Protein AF-A0A136KWC5-F1 (afdb_monomer)

Foldseek 3Di:
DVVLQVVLVCLLCCLQQCQCQVLAQPSVVNVVLSVVLLVQFAKDWPADPVFQPDKTFIDTNNADDDPVSVPSLAGDPCVLVVVLVVCCVPPQVVVCVVPVPDPSSVVSNVVSVVVRVQLSVLSNVLRHDCVPPLVVQLPDPPRNVVSLVSNQLVQLCSHPVQANSGSCRSNNDNVVRVQFQRHAAAPWRSDHRTIGGNVRNDTDQTDPPVNVCVVCSNVSSVVSVVVNVVCCVPVVPDPDDD

Structure (mmCIF, N/CA/C/O backbone):
data_AF-A0A136KWC5-F1
#
_entry.id   AF-A0A136KWC5-F1
#
loop_
_atom_site.group_PDB
_atom_site.id
_atom_site.type_symbol
_atom_site.label_atom_id
_atom_site.label_alt_id
_atom_site.label_comp_id
_atom_site.label_asym_id
_atom_site.label_entity_id
_atom_site.label_seq_id
_atom_site.pdbx_PDB_ins_code
_atom_site.Cartn_x
_atom_site.Cartn_y
_atom_site.Cartn_z
_atom_site.occupancy
_atom_site.B_iso_or_equiv
_atom_site.auth_seq_id
_atom_site.auth_comp_id
_atom_site.auth_asym_id
_atom_site.auth_atom_id
_atom_site.pdbx_PDB_model_num
ATOM 1 N N . MET A 1 1 ? -8.825 -14.390 14.872 1.00 61.97 1 MET A N 1
ATOM 2 C CA . MET A 1 1 ? -9.010 -14.661 13.425 1.00 61.97 1 MET A CA 1
ATOM 3 C C . MET A 1 1 ? -9.974 -13.683 12.745 1.00 61.97 1 MET A C 1
ATOM 5 O O . MET A 1 1 ? -9.538 -13.029 11.807 1.00 61.97 1 MET A O 1
ATOM 9 N N . ALA A 1 2 ? -11.221 -13.507 13.211 1.00 75.12 2 ALA A N 1
ATOM 10 C CA . ALA A 1 2 ? -12.216 -12.644 12.543 1.00 75.12 2 ALA A CA 1
ATOM 11 C C . ALA A 1 2 ? -11.854 -11.143 12.479 1.00 75.12 2 ALA A C 1
ATOM 13 O O . ALA A 1 2 ? -12.108 -10.500 11.465 1.00 75.12 2 ALA A O 1
ATOM 14 N N . LEU A 1 3 ? -11.182 -10.597 13.505 1.00 81.31 3 LEU A N 1
ATOM 15 C CA . LEU A 1 3 ? -10.697 -9.205 13.502 1.00 81.31 3 LEU A CA 1
ATOM 16 C C . LEU A 1 3 ? -9.675 -8.912 12.384 1.00 81.31 3 LEU A C 1
ATOM 18 O O . LEU A 1 3 ? -9.464 -7.755 12.044 1.00 81.31 3 LEU A O 1
ATOM 22 N N . GLY A 1 4 ? -9.091 -9.936 11.751 1.00 82.19 4 GLY A N 1
ATOM 23 C CA . GLY A 1 4 ? -8.219 -9.743 10.589 1.00 82.19 4 GLY A CA 1
ATOM 24 C C . GLY A 1 4 ? -8.958 -9.201 9.359 1.00 82.19 4 GLY A C 1
ATOM 25 O O . GLY A 1 4 ? -8.344 -8.557 8.515 1.00 82.19 4 GLY A O 1
ATOM 26 N N . ILE A 1 5 ? -10.273 -9.415 9.240 1.00 89.19 5 ILE A N 1
ATOM 27 C CA . ILE A 1 5 ? -11.063 -8.887 8.115 1.00 89.19 5 ILE A CA 1
ATOM 28 C C . ILE A 1 5 ? -11.101 -7.349 8.146 1.00 89.19 5 ILE A C 1
ATOM 30 O O . ILE A 1 5 ? -10.652 -6.743 7.173 1.00 89.19 5 ILE A O 1
ATOM 34 N N . PRO A 1 6 ? -11.566 -6.685 9.225 1.00 89.12 6 PRO A N 1
ATOM 35 C CA . PRO A 1 6 ? -11.574 -5.226 9.267 1.00 89.12 6 PRO A CA 1
ATOM 36 C C . PRO A 1 6 ? -10.164 -4.626 9.218 1.00 89.12 6 PRO A C 1
ATOM 38 O O . PRO A 1 6 ? -9.988 -3.585 8.592 1.00 89.12 6 PRO A O 1
ATOM 41 N N . LEU A 1 7 ? -9.152 -5.280 9.803 1.00 89.25 7 LEU A N 1
ATOM 42 C CA . LEU A 1 7 ? -7.771 -4.793 9.725 1.00 89.25 7 LEU A CA 1
ATOM 43 C C . LEU A 1 7 ? -7.187 -4.906 8.313 1.00 89.25 7 LEU A C 1
ATOM 45 O O . LEU A 1 7 ? -6.570 -3.957 7.848 1.00 89.25 7 LEU A O 1
ATOM 49 N N . SER A 1 8 ? -7.425 -6.007 7.599 1.00 92.75 8 SER A N 1
ATOM 50 C CA . SER A 1 8 ? -6.977 -6.145 6.204 1.00 92.75 8 SER A CA 1
ATOM 51 C C . SER A 1 8 ? -7.717 -5.200 5.255 1.00 92.75 8 SER A C 1
ATOM 53 O O . SER A 1 8 ? -7.140 -4.728 4.276 1.00 92.75 8 SER A O 1
ATOM 55 N N . LEU A 1 9 ? -8.990 -4.889 5.537 1.00 94.25 9 LEU A N 1
ATOM 56 C CA . LEU A 1 9 ? -9.730 -3.871 4.787 1.00 94.25 9 LEU A CA 1
ATOM 57 C C . LEU A 1 9 ? -9.144 -2.490 5.048 1.00 94.25 9 LEU A C 1
ATOM 59 O O . LEU A 1 9 ? -8.958 -1.711 4.112 1.00 94.25 9 LEU A O 1
ATOM 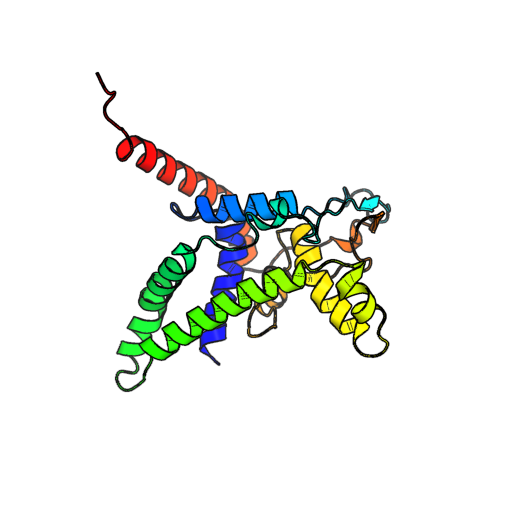63 N N . PHE A 1 10 ? -8.855 -2.198 6.318 1.00 92.81 10 PHE A N 1
ATOM 64 C CA . PHE A 1 10 ? -8.171 -0.976 6.697 1.00 92.81 10 PHE A CA 1
ATOM 65 C C . PHE A 1 10 ? -6.828 -0.881 5.989 1.00 92.81 10 PHE A C 1
ATOM 67 O O . PHE A 1 10 ? -6.611 0.123 5.338 1.00 92.81 10 PHE A O 1
ATOM 74 N N . GLU A 1 11 ? -5.984 -1.910 6.027 1.00 93.31 11 GLU A N 1
ATOM 75 C CA . GLU A 1 11 ? -4.697 -1.949 5.327 1.00 93.31 11 GLU A CA 1
ATOM 76 C C . GLU A 1 11 ? -4.855 -1.621 3.836 1.00 93.31 11 GLU A C 1
ATOM 78 O O . GLU A 1 11 ? -4.198 -0.713 3.333 1.00 93.31 11 GLU A O 1
ATOM 83 N N . TYR A 1 12 ? -5.790 -2.281 3.147 1.00 95.38 12 TYR A N 1
ATOM 84 C CA . TYR A 1 12 ? -6.071 -2.036 1.732 1.00 95.38 12 TYR A CA 1
ATOM 85 C C . TYR A 1 12 ? -6.469 -0.572 1.449 1.00 95.38 12 TYR A C 1
ATOM 87 O O . TYR A 1 12 ? -5.929 0.067 0.540 1.00 95.38 12 TYR A O 1
ATOM 95 N N . LEU A 1 13 ? -7.406 -0.014 2.226 1.00 93.19 13 LEU A N 1
ATOM 96 C CA . LEU A 1 13 ? -7.881 1.366 2.053 1.00 93.19 13 LEU A CA 1
ATOM 97 C C . LEU A 1 13 ? -6.839 2.399 2.501 1.00 93.19 13 LEU A C 1
ATOM 99 O O . LEU A 1 13 ? -6.679 3.437 1.859 1.00 93.19 13 LEU A O 1
ATOM 103 N N . TYR A 1 14 ? -6.131 2.109 3.587 1.00 89.56 14 TYR A N 1
ATOM 104 C CA . TYR A 1 14 ? -5.051 2.906 4.151 1.00 89.56 14 TYR A CA 1
ATOM 105 C C . TYR A 1 14 ? -3.913 3.022 3.144 1.00 89.56 14 TYR A C 1
ATOM 107 O O . TYR A 1 14 ? -3.511 4.130 2.791 1.00 89.56 14 TYR A O 1
ATOM 115 N N . HIS A 1 15 ? -3.463 1.905 2.581 1.00 91.62 15 HIS A N 1
ATOM 116 C CA . HIS A 1 15 ? -2.414 1.916 1.575 1.00 91.62 15 HIS A CA 1
ATOM 117 C C . HIS A 1 15 ? -2.852 2.723 0.342 1.00 91.62 15 HIS A C 1
ATOM 119 O O . HIS A 1 15 ? -2.147 3.630 -0.100 1.00 91.62 15 HIS A O 1
ATOM 125 N N . ARG A 1 16 ? -4.072 2.492 -0.163 1.00 91.94 16 ARG A N 1
ATOM 126 C CA . ARG A 1 16 ? -4.577 3.175 -1.366 1.00 91.94 16 ARG A CA 1
ATOM 127 C C . ARG A 1 16 ? -4.802 4.674 -1.197 1.00 91.94 16 ARG A C 1
ATOM 129 O O . ARG A 1 16 ? -4.495 5.439 -2.104 1.00 91.94 16 ARG A O 1
ATOM 136 N N . TYR A 1 17 ? -5.407 5.094 -0.091 1.00 87.88 17 TYR A N 1
ATOM 137 C CA . TYR A 1 17 ? -5.921 6.460 0.042 1.00 87.88 17 TYR A CA 1
ATOM 138 C C . TYR A 1 17 ? -5.144 7.302 1.043 1.00 87.88 17 TYR A C 1
ATOM 140 O O . TYR A 1 17 ? -5.112 8.527 0.917 1.00 87.88 17 TYR A O 1
ATOM 148 N N . LEU A 1 18 ? -4.503 6.683 2.029 1.00 82.38 18 LEU A N 1
ATOM 149 C CA . LEU A 1 18 ? -3.752 7.409 3.045 1.00 82.38 18 LEU A CA 1
ATOM 150 C C . LEU A 1 18 ? -2.272 7.458 2.655 1.00 82.38 18 LEU A C 1
ATOM 152 O O . LEU A 1 18 ? -1.719 8.553 2.578 1.00 82.38 18 LEU A O 1
ATOM 156 N N . LEU A 1 19 ? -1.662 6.328 2.293 1.00 84.81 19 LEU A N 1
ATOM 157 C CA . LEU A 1 19 ? -0.254 6.307 1.885 1.00 84.81 19 LEU A CA 1
ATOM 158 C C . LEU A 1 19 ? -0.021 6.850 0.474 1.00 84.81 19 LEU A C 1
ATOM 160 O O . LEU A 1 19 ? 0.885 7.654 0.287 1.00 84.81 19 LEU A O 1
ATOM 164 N N . HIS A 1 20 ? -0.864 6.480 -0.496 1.00 85.25 20 HIS A N 1
ATOM 165 C CA . HIS A 1 20 ? -0.735 6.935 -1.892 1.00 85.25 20 HIS A CA 1
ATOM 166 C C . HIS A 1 20 ? -1.451 8.248 -2.212 1.00 85.25 20 HIS A C 1
ATOM 168 O O . HIS A 1 20 ? -1.292 8.797 -3.300 1.00 85.25 20 HIS A O 1
ATOM 174 N N . SER A 1 21 ? -2.311 8.751 -1.323 1.00 74.44 21 SER A N 1
ATOM 175 C CA . SER A 1 21 ? -3.122 9.943 -1.619 1.00 74.44 21 SER A CA 1
ATOM 176 C C . SER A 1 21 ? -3.426 10.836 -0.418 1.00 74.44 21 SER A C 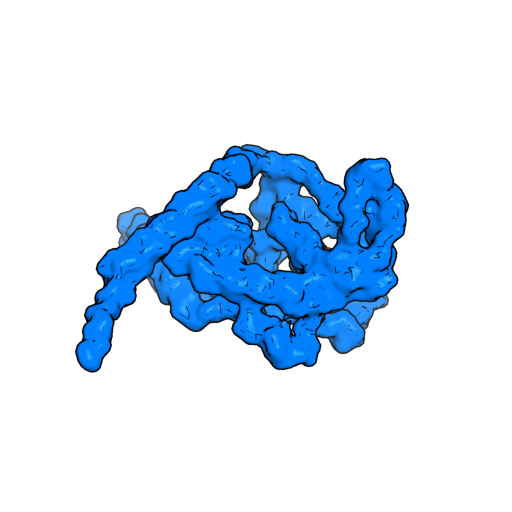1
ATOM 178 O O . SER A 1 21 ? -4.240 11.738 -0.573 1.00 74.44 21 SER A O 1
ATOM 180 N N . ALA A 1 22 ? -2.816 10.616 0.757 1.00 75.06 22 ALA A N 1
ATOM 181 C CA . ALA A 1 22 ? -2.913 11.447 1.971 1.00 75.06 22 ALA A CA 1
ATOM 182 C C . ALA A 1 22 ? -4.267 12.141 2.200 1.00 75.06 22 ALA A C 1
ATOM 184 O O . ALA A 1 22 ? -4.310 13.344 2.466 1.00 75.06 22 ALA A O 1
ATOM 185 N N . VAL A 1 23 ? -5.386 11.424 2.063 1.00 72.25 23 VAL A N 1
ATOM 186 C CA . VAL A 1 23 ? -6.714 12.068 2.051 1.00 72.25 23 VAL A CA 1
ATOM 187 C C . VAL A 1 23 ? -7.164 12.607 3.418 1.00 72.25 23 VAL A C 1
ATOM 189 O O . VAL A 1 23 ? -8.180 13.295 3.481 1.00 72.25 23 VAL A O 1
ATOM 192 N N . LEU A 1 24 ? -6.420 12.345 4.503 1.00 70.81 24 LEU A N 1
ATOM 193 C CA . LEU A 1 24 ? -6.698 12.854 5.854 1.00 70.81 24 LEU A CA 1
ATOM 194 C C . LEU A 1 24 ? -5.642 13.879 6.319 1.00 70.81 24 LEU A C 1
ATOM 196 O O . LEU A 1 24 ? -4.443 13.660 6.118 1.00 70.81 24 LEU A O 1
ATOM 200 N N . PRO A 1 25 ? -6.060 15.004 6.935 1.00 58.59 25 PRO A N 1
ATOM 201 C CA . PRO A 1 25 ? -5.198 16.143 7.272 1.00 58.59 25 PRO A CA 1
ATOM 202 C C . PRO A 1 25 ? -4.378 15.934 8.558 1.00 58.59 25 PRO A C 1
ATOM 204 O O . PRO A 1 25 ? -4.580 16.624 9.543 1.00 58.59 25 PRO A O 1
ATOM 207 N N . PHE A 1 26 ? -3.484 14.952 8.561 1.00 69.38 26 PHE A N 1
ATOM 208 C CA . PHE A 1 26 ? -2.455 14.695 9.594 1.00 69.38 26 PHE A CA 1
ATOM 209 C C . PHE A 1 26 ? -1.544 13.518 9.199 1.00 69.38 26 PHE A C 1
ATOM 211 O O . PHE A 1 26 ? -0.603 13.177 9.910 1.00 69.38 26 PHE A O 1
ATOM 218 N N . LEU A 1 27 ? -1.801 12.896 8.044 1.00 72.38 27 LEU A N 1
ATOM 219 C CA . LEU A 1 27 ? -1.041 11.761 7.522 1.00 72.38 27 LEU A CA 1
ATOM 220 C C . LEU A 1 27 ? -0.014 12.172 6.464 1.00 72.38 27 LEU A C 1
ATOM 222 O O . LEU A 1 27 ? 0.587 11.316 5.816 1.00 72.38 27 LEU A O 1
ATOM 226 N N . GLY A 1 28 ? 0.215 13.478 6.283 1.00 76.94 28 GLY A N 1
ATOM 227 C CA . GLY A 1 28 ? 1.180 13.980 5.310 1.00 76.94 28 GLY A CA 1
ATOM 228 C C . GLY A 1 28 ? 2.595 13.430 5.515 1.00 76.94 28 GLY A C 1
ATOM 229 O O . GLY A 1 28 ? 3.312 13.235 4.539 1.00 76.94 28 GLY A O 1
ATOM 230 N N . SER A 1 29 ? 3.004 13.157 6.757 1.00 82.00 29 SER A N 1
ATOM 231 C CA . SER A 1 29 ? 4.290 12.515 7.058 1.00 82.00 29 SER A CA 1
ATOM 232 C C . SER A 1 29 ? 4.3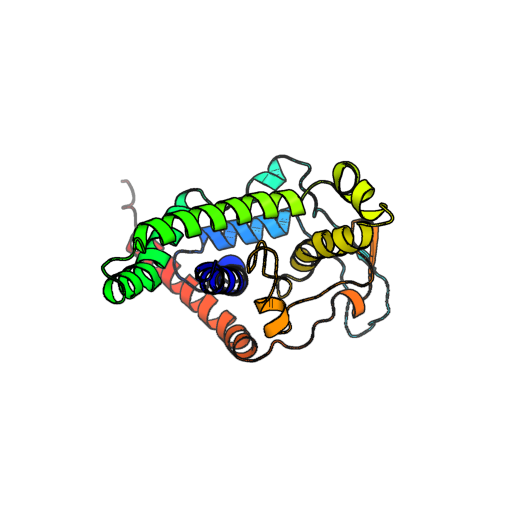61 11.076 6.545 1.00 82.00 29 SER A C 1
ATOM 234 O O . SER A 1 29 ? 5.323 10.745 5.862 1.00 82.00 29 SER A O 1
ATOM 236 N N . MET A 1 30 ? 3.339 10.258 6.807 1.00 85.88 30 MET A N 1
ATOM 237 C CA . MET A 1 30 ? 3.270 8.864 6.349 1.00 85.88 30 MET A CA 1
ATOM 238 C C . MET A 1 30 ? 3.218 8.780 4.823 1.00 85.88 30 MET A C 1
ATOM 240 O O . MET A 1 30 ? 3.952 8.002 4.229 1.00 85.88 30 MET A O 1
ATOM 244 N N . HIS A 1 31 ? 2.428 9.641 4.174 1.00 87.25 31 HIS A N 1
ATOM 245 C CA . HIS A 1 31 ? 2.410 9.738 2.713 1.00 87.25 31 HIS A CA 1
ATOM 246 C C . HIS A 1 31 ? 3.773 10.133 2.137 1.00 87.25 31 HIS A C 1
ATOM 248 O O . HIS A 1 31 ? 4.194 9.579 1.125 1.00 87.25 31 HIS A O 1
ATOM 254 N N . ARG A 1 32 ? 4.471 11.102 2.749 1.00 86.94 32 ARG A N 1
ATOM 255 C CA . ARG A 1 32 ? 5.813 11.502 2.297 1.00 86.94 32 ARG A CA 1
ATOM 256 C C . ARG A 1 32 ? 6.820 10.370 2.456 1.00 86.94 32 ARG A C 1
ATOM 258 O O . ARG A 1 32 ? 7.549 10.126 1.506 1.00 86.94 32 ARG A O 1
ATOM 265 N N . ALA A 1 33 ? 6.825 9.685 3.600 1.00 88.50 33 ALA A N 1
ATOM 266 C CA . ALA A 1 33 ? 7.683 8.523 3.826 1.00 88.50 33 ALA A CA 1
ATOM 267 C C . ALA A 1 33 ? 7.402 7.435 2.778 1.00 88.50 33 ALA A C 1
ATOM 269 O O . ALA A 1 33 ? 8.304 7.012 2.067 1.00 88.50 33 ALA A O 1
ATOM 270 N N . HIS A 1 34 ? 6.131 7.088 2.569 1.00 92.62 34 HIS A N 1
ATOM 271 C CA . HIS A 1 34 ? 5.739 6.085 1.578 1.00 92.62 34 HIS A CA 1
ATOM 272 C C . HIS A 1 34 ? 6.096 6.478 0.138 1.00 92.62 34 HIS A C 1
ATOM 274 O O . HIS A 1 34 ? 6.623 5.679 -0.630 1.00 92.62 34 HIS A O 1
ATOM 280 N N . SER A 1 35 ? 5.864 7.738 -0.235 1.00 91.69 35 SER A N 1
ATOM 281 C CA . SER A 1 35 ? 6.255 8.255 -1.554 1.00 91.69 35 SER A CA 1
ATOM 282 C C . SER A 1 35 ? 7.773 8.253 -1.735 1.00 91.69 35 SER A C 1
ATOM 284 O O . SER A 1 35 ? 8.258 7.980 -2.831 1.00 91.69 35 SER A O 1
ATOM 286 N N . HIS A 1 36 ? 8.524 8.561 -0.673 1.00 93.19 36 HIS A N 1
ATOM 287 C CA . HIS A 1 36 ? 9.981 8.521 -0.685 1.00 93.19 36 HIS A CA 1
ATOM 288 C C . HIS A 1 36 ? 10.486 7.087 -0.856 1.00 93.19 36 HIS A C 1
ATOM 290 O O . HIS A 1 36 ? 11.298 6.849 -1.744 1.00 93.19 36 HIS A O 1
ATOM 296 N N . HIS A 1 37 ? 9.912 6.130 -0.120 1.00 95.00 37 HIS A N 1
ATOM 297 C CA . HIS A 1 37 ? 10.168 4.696 -0.280 1.00 95.00 37 HIS A CA 1
ATOM 298 C C . HIS A 1 37 ? 9.977 4.229 -1.725 1.00 95.00 37 HIS A C 1
ATOM 300 O O . HIS A 1 37 ? 10.899 3.676 -2.318 1.00 95.00 37 HIS A O 1
ATOM 306 N N . HIS A 1 38 ? 8.833 4.541 -2.342 1.00 95.19 38 HIS A N 1
ATOM 307 C CA . HIS A 1 38 ? 8.588 4.240 -3.759 1.00 95.19 38 HIS A CA 1
ATOM 308 C C . HIS A 1 38 ? 9.581 4.916 -4.715 1.00 95.19 38 HIS A C 1
ATOM 310 O O . HIS A 1 38 ? 9.839 4.403 -5.801 1.00 95.19 38 HIS A O 1
ATOM 316 N N . GLY A 1 39 ? 10.125 6.075 -4.341 1.00 94.62 39 GLY A N 1
ATOM 317 C CA . GLY A 1 39 ? 11.180 6.743 -5.099 1.00 94.62 39 GLY A CA 1
ATOM 318 C C . GLY A 1 39 ? 12.520 6.007 -5.022 1.00 94.62 39 GLY A C 1
ATOM 319 O O . GLY A 1 39 ? 13.195 5.884 -6.044 1.00 94.62 39 GLY A O 1
ATOM 320 N N . LEU A 1 40 ? 12.870 5.508 -3.834 1.00 94.62 40 LEU A N 1
ATOM 321 C CA . LEU A 1 40 ? 14.113 4.782 -3.539 1.00 94.62 40 LEU A CA 1
ATOM 322 C C . LEU A 1 40 ? 14.097 3.324 -4.021 1.00 94.62 40 LEU A C 1
ATOM 324 O O . LEU A 1 40 ? 15.154 2.746 -4.255 1.00 94.62 40 LEU A O 1
ATOM 328 N N . THR A 1 41 ? 12.904 2.749 -4.186 1.00 95.81 41 THR A N 1
ATOM 329 C CA . THR A 1 41 ? 12.675 1.370 -4.654 1.00 95.81 41 THR A CA 1
ATOM 330 C C . THR A 1 41 ? 11.864 1.329 -5.955 1.00 95.81 41 THR A C 1
ATOM 332 O O . THR A 1 41 ? 11.058 0.433 -6.211 1.00 95.81 41 THR A O 1
ATOM 335 N N . LYS A 1 42 ? 12.060 2.352 -6.797 1.00 95.25 42 LYS A N 1
ATOM 336 C CA . LYS A 1 42 ? 11.300 2.569 -8.035 1.00 95.25 42 LYS A CA 1
ATOM 337 C C . LYS A 1 42 ? 11.436 1.393 -9.005 1.00 95.25 42 LYS A C 1
ATOM 339 O O . LYS A 1 42 ? 12.513 0.837 -9.195 1.00 95.25 42 LYS A O 1
ATOM 344 N N . VAL A 1 43 ? 10.346 1.117 -9.717 1.00 97.00 43 VAL A N 1
ATOM 345 C CA . VAL A 1 43 ? 10.327 0.232 -10.887 1.00 97.00 43 VAL A CA 1
ATOM 346 C C . VAL A 1 43 ? 9.763 1.019 -12.059 1.00 97.00 43 VAL A C 1
ATOM 348 O O . VAL A 1 43 ? 8.600 1.438 -12.043 1.00 97.00 43 VAL A O 1
ATOM 351 N N . LYS A 1 44 ? 10.588 1.258 -13.076 1.00 96.31 44 LYS A N 1
ATOM 352 C CA . LYS A 1 44 ? 10.249 2.081 -14.236 1.00 96.31 44 LYS A CA 1
ATOM 353 C C . LYS A 1 44 ? 10.361 1.265 -15.512 1.00 96.31 44 LYS A C 1
ATOM 355 O O . LYS A 1 44 ? 11.409 0.743 -15.852 1.00 96.31 44 LYS A O 1
ATOM 360 N N . ALA A 1 45 ? 9.260 1.220 -16.249 1.00 95.69 45 ALA A N 1
ATOM 361 C CA . ALA A 1 45 ? 9.223 0.697 -17.606 1.00 95.69 45 ALA A CA 1
ATOM 362 C C . ALA A 1 45 ? 8.124 1.448 -18.372 1.00 95.69 45 ALA A C 1
ATOM 364 O O . ALA A 1 45 ? 6.936 1.223 -18.098 1.00 95.69 45 ALA A O 1
ATOM 365 N N . PRO A 1 46 ? 8.476 2.398 -19.261 1.00 93.00 46 PRO A N 1
ATOM 366 C CA . PRO A 1 46 ? 7.514 3.256 -19.952 1.00 93.00 46 PRO A CA 1
ATOM 367 C C . PRO A 1 46 ? 6.766 2.496 -21.057 1.00 93.00 46 PRO A C 1
ATOM 369 O O . PRO A 1 46 ? 7.021 2.643 -22.250 1.00 93.00 46 PRO A O 1
ATOM 372 N N . VAL A 1 47 ? 5.801 1.679 -20.645 1.00 94.38 47 VAL A N 1
ATOM 373 C CA . VAL A 1 47 ? 4.893 0.942 -21.531 1.00 94.38 47 VAL A CA 1
ATOM 374 C C . VAL A 1 47 ? 3.615 1.738 -21.810 1.00 94.38 47 VAL A C 1
ATOM 376 O O . VAL A 1 47 ? 3.151 2.517 -20.977 1.00 94.38 47 VAL A O 1
ATOM 379 N N . THR A 1 48 ? 3.003 1.537 -22.980 1.00 94.00 48 THR A N 1
ATOM 380 C CA . THR A 1 48 ? 1.830 2.311 -23.422 1.00 94.00 48 THR A CA 1
ATOM 381 C C . THR A 1 48 ? 0.761 1.430 -24.070 1.00 94.00 48 THR A C 1
ATOM 383 O O . THR A 1 48 ? 1.105 0.518 -24.822 1.00 94.00 48 THR A O 1
ATOM 386 N N . PRO A 1 49 ? -0.542 1.713 -23.856 1.00 94.38 49 PRO A N 1
ATOM 387 C CA . PRO A 1 49 ? -1.620 1.000 -24.541 1.00 94.38 49 PRO A CA 1
ATOM 388 C C . PRO A 1 49 ? -1.613 1.195 -26.063 1.00 94.38 49 PRO A C 1
ATOM 390 O O . PRO A 1 49 ? -2.236 0.406 -26.761 1.00 94.38 49 PRO A O 1
ATOM 393 N N . LYS A 1 50 ? -0.930 2.229 -26.585 1.00 96.06 50 LYS A N 1
ATOM 394 C CA . LYS A 1 50 ? -0.841 2.493 -28.033 1.00 96.06 50 LYS A CA 1
ATOM 395 C C . LYS A 1 50 ? -0.008 1.449 -28.781 1.00 96.06 50 LYS A C 1
ATOM 397 O O . LYS A 1 50 ? -0.270 1.186 -29.945 1.00 96.06 50 LYS A O 1
ATOM 402 N N . THR A 1 51 ? 0.988 0.868 -28.115 1.00 95.25 51 THR A N 1
ATOM 403 C CA . THR A 1 51 ? 1.846 -0.195 -28.658 1.00 95.25 51 THR A CA 1
ATOM 404 C C . THR A 1 51 ? 1.937 -1.307 -27.615 1.00 95.25 51 THR A C 1
ATOM 406 O O . THR A 1 51 ? 2.947 -1.414 -26.915 1.00 95.25 51 THR A O 1
ATOM 409 N N . PRO A 1 52 ? 0.855 -2.083 -27.433 1.00 93.69 52 PRO A N 1
ATOM 410 C CA . PRO A 1 52 ? 0.689 -2.919 -26.254 1.00 93.69 52 PRO A CA 1
ATOM 411 C C . PRO A 1 52 ? 1.716 -4.050 -26.151 1.00 93.69 52 PRO A C 1
ATOM 413 O O . PRO A 1 52 ? 2.075 -4.436 -25.038 1.00 93.69 52 PRO A O 1
ATOM 416 N N . ASP A 1 53 ? 2.209 -4.522 -27.297 1.00 94.94 53 ASP A N 1
ATOM 417 C CA . ASP A 1 53 ? 3.170 -5.621 -27.409 1.00 94.94 53 ASP A CA 1
ATOM 418 C C . ASP A 1 53 ? 4.629 -5.150 -27.487 1.00 94.94 53 ASP A C 1
ATOM 420 O O . ASP A 1 53 ? 5.538 -5.978 -27.452 1.00 94.94 53 ASP A O 1
ATOM 424 N N . LYS A 1 54 ? 4.877 -3.831 -27.559 1.00 96.25 54 LYS A N 1
ATOM 425 C CA . LYS A 1 54 ? 6.240 -3.289 -27.570 1.00 96.25 54 LYS A CA 1
ATOM 426 C C . LYS A 1 54 ? 6.927 -3.634 -26.251 1.00 96.25 54 LYS A C 1
ATOM 428 O O . LYS A 1 54 ? 6.443 -3.255 -25.182 1.00 96.25 54 LYS A O 1
ATOM 433 N N . LEU A 1 55 ? 8.055 -4.325 -26.360 1.00 97.12 55 LEU A N 1
ATOM 434 C CA . LEU A 1 55 ? 8.934 -4.610 -25.240 1.00 97.12 55 LEU A CA 1
ATOM 435 C C . LEU A 1 55 ? 9.758 -3.373 -24.886 1.00 97.12 55 LEU A C 1
ATOM 437 O O . LEU A 1 55 ? 10.196 -2.619 -25.758 1.00 97.12 55 LEU A O 1
ATOM 441 N N . VAL A 1 56 ? 9.898 -3.147 -23.586 1.00 97.00 56 VAL A N 1
ATOM 442 C CA . VAL A 1 56 ? 10.670 -2.053 -23.004 1.00 97.00 56 VAL A CA 1
ATOM 443 C C . VAL A 1 56 ? 11.471 -2.618 -21.841 1.00 97.00 56 VAL A C 1
ATOM 445 O O . VAL A 1 56 ? 10.929 -3.379 -21.035 1.00 97.00 56 VAL A O 1
ATOM 448 N N . THR A 1 57 ? 12.742 -2.239 -21.763 1.00 97.94 57 THR A N 1
ATOM 449 C CA . THR A 1 57 ? 13.632 -2.597 -20.659 1.00 97.94 57 THR A CA 1
ATOM 450 C C . THR A 1 57 ? 13.176 -1.932 -19.363 1.00 97.94 57 THR A C 1
ATOM 452 O O . THR A 1 57 ? 12.767 -0.768 -19.358 1.00 97.94 57 THR A O 1
ATOM 455 N N . VAL A 1 58 ? 13.221 -2.684 -18.269 1.00 97.69 58 VAL A N 1
ATOM 456 C CA . VAL A 1 58 ? 12.917 -2.194 -16.926 1.00 97.69 58 VAL A CA 1
ATOM 457 C C . VAL A 1 58 ? 14.173 -1.623 -16.278 1.00 97.69 58 VAL A C 1
ATOM 459 O O . VAL A 1 58 ? 15.211 -2.276 -16.274 1.00 97.69 58 VAL A O 1
ATOM 462 N N . GLU A 1 59 ? 14.035 -0.445 -15.677 1.00 97.38 59 GLU A N 1
ATOM 463 C CA . GLU A 1 59 ? 14.960 0.099 -14.680 1.00 97.38 59 GLU A CA 1
ATOM 464 C C . GLU A 1 59 ? 14.344 -0.121 -13.292 1.00 97.38 59 GLU A C 1
ATOM 466 O O . GLU A 1 59 ? 13.245 0.384 -13.013 1.00 97.38 59 GLU A O 1
ATOM 471 N N . SER A 1 60 ? 15.001 -0.887 -12.424 1.00 96.19 60 SER A N 1
ATOM 472 C CA . SER A 1 60 ? 14.433 -1.272 -11.127 1.00 96.19 60 SER A CA 1
ATOM 473 C C . SER A 1 60 ? 15.449 -1.204 -9.991 1.00 96.19 60 SER A C 1
ATOM 475 O O . SER A 1 60 ? 16.287 -2.088 -9.859 1.00 96.19 60 SER A O 1
ATOM 477 N N . ASP A 1 61 ? 15.215 -0.284 -9.054 1.00 95.75 61 ASP A N 1
ATOM 478 C CA . ASP A 1 61 ? 15.918 -0.210 -7.762 1.00 95.75 61 ASP A CA 1
ATOM 479 C C . ASP A 1 61 ? 15.115 -0.909 -6.644 1.00 95.75 61 ASP A C 1
ATOM 481 O O . ASP A 1 61 ? 15.275 -0.618 -5.464 1.00 95.75 61 ASP A O 1
ATOM 485 N N . TYR A 1 62 ? 14.175 -1.791 -7.010 1.00 95.88 62 TYR A N 1
ATOM 486 C CA . TYR A 1 62 ? 13.212 -2.395 -6.085 1.00 95.88 62 TYR A CA 1
ATOM 487 C C . TYR A 1 62 ? 13.825 -3.067 -4.844 1.00 95.88 62 TYR A C 1
ATOM 489 O O . TYR A 1 62 ? 13.273 -2.880 -3.754 1.00 95.88 62 TYR A O 1
ATOM 497 N N . PRO A 1 63 ? 14.901 -3.870 -4.947 1.00 95.44 63 PRO A N 1
ATOM 498 C CA . PRO A 1 63 ? 15.497 -4.466 -3.764 1.00 95.44 63 PRO A CA 1
ATOM 499 C C . PRO A 1 63 ? 16.217 -3.420 -2.908 1.00 95.44 63 PRO A C 1
ATOM 501 O O . PRO A 1 63 ? 16.867 -2.514 -3.425 1.00 95.44 63 PRO A O 1
ATOM 504 N N . ILE A 1 64 ? 16.128 -3.574 -1.589 1.00 93.44 64 ILE A N 1
ATOM 505 C CA . ILE A 1 64 ? 16.854 -2.727 -0.640 1.00 93.44 64 ILE A CA 1
ATOM 506 C C . ILE A 1 64 ? 18.226 -3.352 -0.401 1.00 93.44 64 ILE A C 1
ATOM 508 O O . ILE A 1 64 ? 18.346 -4.409 0.225 1.00 93.44 64 ILE A O 1
ATOM 512 N N . GLU A 1 65 ? 19.258 -2.694 -0.916 1.00 92.31 65 GLU A N 1
ATOM 513 C CA . GLU A 1 65 ? 20.655 -3.129 -0.806 1.00 92.31 65 GLU A CA 1
ATOM 514 C C . GLU A 1 65 ? 21.534 -2.114 -0.081 1.00 92.31 65 GLU A C 1
ATOM 516 O O . GLU A 1 65 ? 22.571 -2.489 0.471 1.00 92.31 65 GLU A O 1
ATOM 521 N N . TYR A 1 66 ? 21.101 -0.854 -0.046 1.00 91.56 66 TYR A N 1
ATOM 522 C CA . TYR A 1 66 ? 21.846 0.257 0.526 1.00 91.56 66 TYR A CA 1
ATOM 523 C C . TYR A 1 66 ? 21.100 0.897 1.697 1.00 91.56 66 TYR A C 1
ATOM 525 O O . TYR A 1 66 ? 19.872 0.952 1.722 1.00 91.56 66 TYR A O 1
ATOM 533 N N . GLU A 1 67 ? 21.853 1.448 2.649 1.00 88.81 67 GLU A N 1
ATOM 534 C CA . GLU A 1 67 ? 21.311 2.056 3.871 1.00 88.81 67 GLU A CA 1
ATOM 535 C C . GLU A 1 67 ? 20.317 3.191 3.583 1.00 88.81 67 GLU A C 1
ATOM 537 O O . GLU A 1 67 ? 19.242 3.234 4.176 1.00 88.81 67 GLU A O 1
ATOM 542 N N . HIS A 1 68 ? 20.612 4.040 2.595 1.00 88.50 68 HIS A N 1
ATOM 543 C CA . HIS A 1 68 ? 19.729 5.144 2.212 1.00 88.50 68 HIS A CA 1
ATOM 544 C C . HIS A 1 68 ? 18.348 4.668 1.722 1.00 88.50 68 HIS A C 1
ATOM 546 O O . HIS A 1 68 ? 17.363 5.382 1.875 1.00 88.50 68 HIS A O 1
ATOM 552 N N . GLN A 1 69 ? 18.236 3.450 1.170 1.00 88.81 69 GLN A N 1
ATOM 553 C CA . GLN A 1 69 ? 16.950 2.875 0.756 1.00 88.81 69 GLN A CA 1
ATOM 554 C C . GLN A 1 69 ? 16.093 2.432 1.955 1.00 88.81 69 GLN A C 1
ATOM 556 O O . GLN A 1 69 ? 14.873 2.315 1.832 1.00 88.81 69 GLN A O 1
ATOM 561 N N . ALA A 1 70 ? 16.703 2.212 3.125 1.00 87.31 70 ALA A N 1
ATOM 562 C CA . ALA A 1 70 ? 16.003 1.798 4.339 1.00 87.31 70 ALA A CA 1
ATOM 563 C C . ALA A 1 70 ? 15.358 2.972 5.101 1.00 87.31 70 ALA A C 1
ATOM 565 O O . ALA A 1 70 ? 14.466 2.743 5.920 1.00 87.31 70 ALA A O 1
ATOM 566 N N . GLU A 1 71 ? 15.747 4.222 4.811 1.00 82.44 71 GLU A N 1
ATOM 567 C CA . GLU A 1 71 ? 15.332 5.428 5.552 1.00 82.44 71 GLU A CA 1
ATOM 568 C C . GLU A 1 71 ? 13.810 5.625 5.638 1.00 82.44 71 GLU A C 1
ATOM 570 O O . GLU A 1 71 ? 13.308 6.232 6.584 1.00 82.44 71 GLU A O 1
ATOM 575 N N . SER A 1 72 ? 13.054 5.130 4.654 1.00 85.31 72 SER A N 1
ATOM 576 C CA . SER A 1 72 ? 11.585 5.210 4.628 1.00 85.31 72 SER A CA 1
ATOM 577 C C . SER A 1 72 ? 10.895 3.863 4.418 1.00 85.31 72 SER A C 1
ATOM 579 O O . SER A 1 72 ? 9.714 3.826 4.081 1.00 85.31 72 SER A O 1
ATOM 581 N N . MET A 1 73 ? 11.608 2.758 4.652 1.00 86.06 73 MET A N 1
ATOM 582 C CA . MET A 1 73 ? 11.054 1.407 4.508 1.00 86.06 73 MET A CA 1
ATOM 583 C C . MET A 1 73 ? 9.982 1.101 5.563 1.00 86.06 73 MET A C 1
ATOM 585 O O . MET A 1 73 ? 9.057 0.333 5.292 1.00 86.06 73 MET A O 1
ATOM 589 N N . MET A 1 74 ? 10.122 1.690 6.754 1.00 86.75 74 MET A N 1
ATOM 590 C CA . MET A 1 74 ? 9.224 1.473 7.883 1.00 86.75 74 MET A CA 1
ATOM 591 C C . MET A 1 74 ? 8.306 2.662 8.120 1.00 86.75 74 MET A C 1
ATOM 593 O O . MET A 1 74 ? 8.670 3.819 7.871 1.00 86.75 74 MET A O 1
ATOM 597 N N . PHE A 1 75 ? 7.130 2.403 8.686 1.00 85.94 75 PHE A N 1
ATOM 598 C CA . PHE A 1 75 ? 6.317 3.485 9.211 1.00 85.94 75 PHE A CA 1
ATOM 599 C C . PHE A 1 75 ? 7.053 4.229 10.333 1.00 85.94 75 PHE A C 1
ATOM 601 O O . PHE A 1 75 ? 7.780 3.626 11.129 1.00 85.94 75 PHE A O 1
ATOM 608 N N . PRO A 1 76 ? 6.812 5.546 10.475 1.00 85.31 76 PRO A N 1
ATOM 609 C CA . PRO A 1 76 ? 7.273 6.281 11.643 1.00 85.31 76 PRO A CA 1
ATOM 610 C C . PRO A 1 76 ? 6.815 5.593 12.933 1.00 85.31 76 PRO A C 1
ATOM 612 O O . PRO A 1 76 ? 5.665 5.163 13.022 1.00 85.31 76 PRO A O 1
ATOM 615 N N . THR A 1 77 ? 7.664 5.543 13.957 1.00 84.94 77 THR A N 1
ATOM 616 C CA . THR A 1 77 ? 7.398 4.785 15.197 1.00 84.94 77 THR A CA 1
ATOM 617 C C . THR A 1 77 ? 6.107 5.191 15.915 1.00 84.94 77 THR A C 1
ATOM 619 O O . THR A 1 77 ? 5.463 4.359 16.545 1.00 84.94 77 THR A O 1
ATOM 622 N N . TYR A 1 78 ? 5.662 6.442 15.771 1.00 88.31 78 TYR A N 1
ATOM 623 C CA . TYR A 1 78 ? 4.392 6.922 16.334 1.00 88.31 78 TYR A CA 1
ATOM 624 C C . TYR A 1 78 ? 3.138 6.382 15.619 1.00 88.31 78 TYR A C 1
ATOM 626 O O . TYR A 1 78 ? 2.025 6.561 16.118 1.00 88.31 78 TYR A O 1
ATOM 634 N N . SER A 1 79 ? 3.278 5.745 14.451 1.00 88.69 79 SER A N 1
ATOM 635 C CA . SER A 1 79 ? 2.147 5.271 13.636 1.00 88.69 79 SER A CA 1
ATOM 636 C C . SER A 1 79 ? 1.325 4.212 14.361 1.00 88.69 79 SER A C 1
ATOM 638 O O . SER A 1 79 ? 0.096 4.237 14.296 1.00 88.69 79 SER A O 1
ATOM 640 N N . ILE A 1 80 ? 1.984 3.337 15.128 1.00 90.88 80 ILE A N 1
ATOM 641 C CA . ILE A 1 80 ? 1.301 2.306 15.913 1.00 90.88 80 ILE A CA 1
ATOM 642 C C . ILE A 1 80 ? 0.346 2.914 16.953 1.00 90.88 80 ILE A C 1
ATOM 644 O O . ILE A 1 80 ? -0.763 2.414 17.130 1.00 90.88 80 ILE A O 1
ATOM 648 N N . SER A 1 81 ? 0.704 4.049 17.566 1.00 92.69 81 SER A N 1
ATOM 649 C CA . SER A 1 81 ? -0.161 4.761 18.516 1.00 92.69 81 SER A CA 1
ATOM 650 C C . SER A 1 81 ? -1.424 5.302 17.843 1.00 92.69 81 SER A C 1
ATOM 652 O O . SER A 1 81 ? -2.511 5.230 18.418 1.00 92.69 81 SER A O 1
ATOM 654 N N . ILE A 1 82 ? -1.303 5.794 16.605 1.00 89.75 82 ILE A N 1
ATOM 655 C CA . ILE A 1 82 ? -2.451 6.243 15.801 1.00 89.75 82 ILE A CA 1
ATOM 656 C C . ILE A 1 82 ? -3.361 5.055 15.478 1.00 89.75 82 ILE A C 1
ATOM 658 O O . ILE A 1 82 ? -4.581 5.171 15.594 1.00 89.75 82 ILE A O 1
ATOM 662 N N . PHE A 1 83 ? -2.789 3.905 15.116 1.00 91.06 83 PHE A N 1
ATOM 663 C CA . PHE A 1 83 ? -3.571 2.704 14.829 1.00 91.06 83 PHE A CA 1
ATOM 664 C C . PHE A 1 83 ? -4.272 2.162 16.073 1.00 91.06 83 PHE A C 1
ATOM 666 O O . PHE A 1 83 ? -5.457 1.839 15.992 1.00 91.06 83 PHE A O 1
ATOM 673 N N . PHE A 1 84 ? -3.612 2.136 17.233 1.00 94.38 84 PHE A N 1
ATOM 674 C CA . PHE A 1 84 ? -4.285 1.791 18.485 1.00 94.38 84 PHE A CA 1
ATOM 675 C C . PHE A 1 84 ? -5.452 2.729 18.767 1.00 94.38 84 PHE A C 1
ATOM 677 O O . PHE A 1 84 ? -6.563 2.246 18.967 1.00 94.38 84 PHE A O 1
ATOM 684 N N . ALA A 1 85 ? -5.240 4.047 18.727 1.00 93.50 85 ALA A N 1
ATOM 685 C CA . ALA A 1 85 ? -6.312 5.009 18.967 1.00 93.50 85 ALA A CA 1
ATOM 686 C C . ALA A 1 85 ? -7.493 4.789 18.005 1.00 93.50 85 ALA A C 1
ATOM 688 O O . ALA A 1 85 ? -8.640 4.689 18.441 1.00 93.50 85 ALA A O 1
ATOM 689 N N . LEU A 1 86 ? -7.215 4.626 16.710 1.00 91.25 86 LEU A N 1
ATOM 690 C CA . LEU A 1 86 ? -8.236 4.397 15.693 1.00 91.25 86 LEU A CA 1
ATOM 691 C C . LEU A 1 86 ? -9.038 3.113 15.949 1.00 91.25 86 LEU A C 1
ATOM 693 O O . LEU A 1 86 ? -10.267 3.155 15.995 1.00 91.25 86 LEU A O 1
ATOM 697 N N . PHE A 1 87 ? -8.368 1.971 16.115 1.00 93.06 87 PHE A N 1
ATOM 698 C CA . PHE A 1 87 ? -9.049 0.682 16.256 1.00 93.06 87 PHE A CA 1
ATOM 699 C C . PHE A 1 87 ? -9.703 0.495 17.621 1.00 93.06 87 PHE A C 1
ATOM 701 O O . PHE A 1 87 ? -10.727 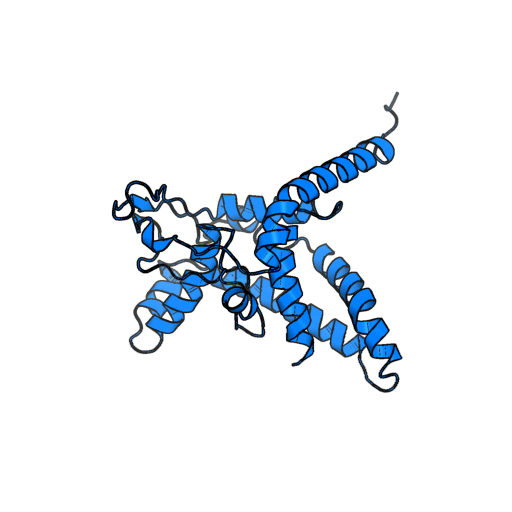-0.186 17.716 1.00 93.06 87 PHE A O 1
ATOM 708 N N . LEU A 1 88 ? -9.170 1.123 18.670 1.00 94.69 88 LEU A N 1
ATOM 709 C CA . LEU A 1 88 ? -9.844 1.165 19.960 1.00 94.69 88 LEU A CA 1
ATOM 710 C C . LEU A 1 88 ? -11.172 1.915 19.846 1.00 94.69 88 LEU A C 1
ATOM 712 O O . LEU A 1 88 ? -12.202 1.374 20.244 1.00 94.69 88 LEU A O 1
ATOM 716 N N . LEU A 1 89 ? -11.164 3.110 19.249 1.00 94.12 89 LEU A N 1
ATOM 717 C CA . LEU A 1 89 ? -12.356 3.951 19.130 1.00 94.12 89 LEU A CA 1
ATOM 718 C C . LEU A 1 89 ? -13.397 3.371 18.167 1.00 94.12 89 LEU A C 1
ATOM 720 O O . LEU A 1 89 ? -14.574 3.290 18.510 1.00 94.12 89 LEU A O 1
ATOM 724 N N . VAL A 1 90 ? -12.977 2.961 16.969 1.00 92.19 90 VAL A N 1
ATOM 725 C CA . VAL A 1 90 ? -13.901 2.571 15.891 1.00 92.19 90 VAL A CA 1
ATOM 726 C C . VAL A 1 90 ? -14.398 1.133 16.041 1.00 92.19 90 VAL A C 1
ATOM 728 O O . VAL A 1 90 ? -15.481 0.815 15.554 1.00 92.19 90 VAL A O 1
ATOM 731 N N . LEU A 1 91 ? -13.635 0.255 16.702 1.00 93.00 91 LEU A N 1
ATOM 732 C CA . LEU A 1 91 ? -13.944 -1.176 16.731 1.00 93.00 91 LEU A CA 1
ATOM 733 C C . LEU A 1 91 ? -13.976 -1.764 18.145 1.00 93.00 91 LEU A C 1
ATOM 735 O O . LEU A 1 91 ? -14.963 -2.405 18.502 1.00 93.00 91 LEU A O 1
ATOM 739 N N . ALA A 1 92 ? -12.949 -1.547 18.971 1.00 94.31 92 ALA A N 1
ATOM 740 C CA . ALA A 1 92 ? -12.874 -2.207 20.276 1.00 94.31 92 ALA A CA 1
ATOM 741 C C . ALA A 1 92 ? -13.931 -1.706 21.267 1.00 94.31 92 ALA A C 1
ATOM 743 O O . ALA A 1 92 ? -14.552 -2.530 21.931 1.00 94.31 92 ALA A O 1
ATOM 744 N N . LEU A 1 93 ? -14.152 -0.391 21.371 1.00 95.62 93 LEU A N 1
ATOM 745 C CA . LEU A 1 93 ? -15.150 0.171 22.285 1.00 95.62 93 LEU A CA 1
ATOM 746 C C . LEU A 1 93 ? -16.577 -0.269 21.913 1.00 95.62 93 LEU A C 1
ATOM 748 O O . LEU A 1 93 ? -17.241 -0.827 22.786 1.00 95.62 93 LEU A O 1
ATOM 752 N N . PRO A 1 94 ? -17.041 -0.149 20.649 1.00 95.69 94 PRO A N 1
ATOM 753 C CA . PRO A 1 94 ? -18.344 -0.684 20.256 1.00 95.69 94 PRO A CA 1
ATOM 754 C C . PRO A 1 94 ? -18.490 -2.181 20.550 1.00 95.69 94 PRO A C 1
ATOM 756 O O . PRO A 1 94 ? -19.477 -2.604 21.149 1.00 95.69 94 PRO A O 1
ATOM 759 N N . LEU A 1 95 ? -17.487 -2.994 20.201 1.00 94.94 95 LEU A N 1
ATOM 760 C CA . LEU A 1 95 ? -17.525 -4.433 20.468 1.00 94.94 95 LEU A CA 1
ATOM 761 C C . LEU A 1 95 ? -17.499 -4.752 21.967 1.00 94.94 95 LEU A C 1
ATOM 763 O O . LEU A 1 95 ? -18.129 -5.717 22.388 1.00 94.94 95 LEU A O 1
ATOM 767 N N . LYS A 1 96 ? -16.807 -3.959 22.790 1.00 95.88 96 LYS A N 1
ATOM 768 C CA . LYS A 1 96 ? -16.789 -4.137 24.246 1.00 95.88 96 LYS A CA 1
ATOM 769 C C . LYS A 1 96 ? -18.149 -3.823 24.866 1.00 95.88 96 LYS A C 1
ATOM 771 O O . LYS A 1 96 ? -18.539 -4.516 25.799 1.00 95.88 96 LYS A O 1
ATOM 776 N N . LEU A 1 97 ? -18.870 -2.834 24.338 1.00 95.62 97 LEU A N 1
ATOM 777 C CA . LEU A 1 97 ? -20.242 -2.536 24.759 1.00 95.62 97 LEU A CA 1
ATOM 778 C C . LEU A 1 97 ? -21.208 -3.672 24.390 1.00 95.62 97 LEU A C 1
ATOM 780 O O . LEU A 1 97 ? -22.069 -4.019 25.190 1.00 95.62 97 LEU A O 1
ATOM 784 N N . LEU A 1 98 ? -21.034 -4.283 23.213 1.00 96.12 98 LEU A N 1
ATOM 785 C CA . LEU A 1 98 ? -21.845 -5.425 22.769 1.00 96.12 98 LEU A CA 1
ATOM 786 C C . LEU A 1 98 ? -21.491 -6.734 23.492 1.00 96.12 98 LEU A C 1
ATOM 788 O O . LEU A 1 98 ? -22.362 -7.570 23.714 1.00 96.12 98 LEU A O 1
ATOM 792 N N . PHE A 1 99 ? -20.226 -6.908 23.882 1.00 95.56 99 PHE A N 1
ATOM 793 C CA . PHE A 1 99 ? -19.724 -8.105 24.559 1.00 95.56 99 PHE A CA 1
ATOM 794 C C . PHE A 1 99 ? -18.946 -7.744 25.843 1.00 95.56 99 PHE A C 1
ATOM 796 O O . PHE A 1 99 ? -17.719 -7.905 25.891 1.00 95.56 99 PHE A O 1
ATOM 803 N N . PRO A 1 100 ? -19.623 -7.294 26.921 1.00 94.12 100 PRO A N 1
ATOM 804 C CA . PRO A 1 100 ? -18.958 -6.778 28.122 1.00 94.12 100 PRO A CA 1
ATOM 805 C C . PRO A 1 100 ? -18.070 -7.796 28.841 1.00 94.12 100 PRO A C 1
ATOM 807 O O . PRO A 1 100 ? -17.052 -7.415 29.415 1.00 94.12 100 PRO A O 1
ATOM 810 N N . GLY A 1 101 ? -18.396 -9.089 28.778 1.00 95.44 101 GLY A N 1
ATOM 811 C CA . GLY A 1 101 ? -17.586 -10.159 29.376 1.00 95.44 101 GLY A CA 1
ATOM 812 C C . GLY A 1 101 ? -16.359 -10.564 28.552 1.00 95.44 101 GLY A C 1
ATOM 813 O O . GLY A 1 101 ? -15.462 -11.222 29.068 1.00 95.44 101 GLY A O 1
ATOM 814 N N . ALA A 1 102 ? -16.281 -10.167 27.278 1.00 94.81 102 ALA A N 1
ATOM 815 C CA . ALA A 1 102 ? -15.188 -10.570 26.402 1.00 94.81 102 ALA A CA 1
ATOM 816 C C . ALA A 1 102 ? -13.947 -9.660 26.570 1.00 94.81 102 ALA A C 1
ATOM 818 O O . ALA A 1 102 ? -14.075 -8.449 26.816 1.00 94.81 102 ALA A O 1
ATOM 819 N N . PRO A 1 103 ? -12.723 -10.192 26.376 1.00 95.31 103 PRO A N 1
ATOM 820 C CA . PRO A 1 103 ? -11.473 -9.431 26.460 1.00 95.31 103 PRO A CA 1
ATOM 821 C C . PRO A 1 103 ? -11.202 -8.620 25.176 1.00 95.31 103 PRO A C 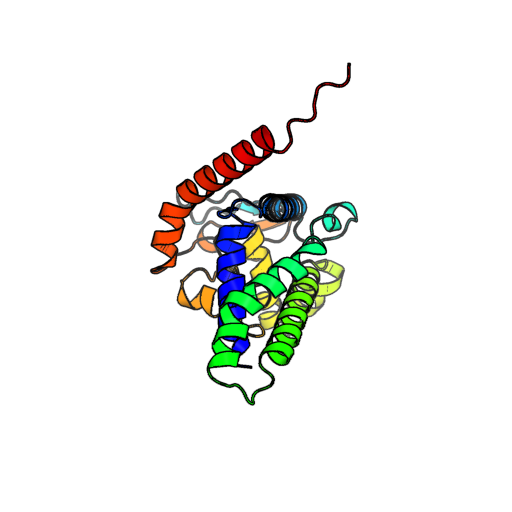1
ATOM 823 O O . PRO A 1 103 ? -10.108 -8.657 24.618 1.00 95.31 103 PRO A O 1
ATOM 826 N N . VAL A 1 104 ? -12.207 -7.890 24.680 1.00 95.00 104 VAL A N 1
ATOM 827 C CA . VAL A 1 104 ? -12.181 -7.210 23.371 1.00 95.00 104 VAL A CA 1
ATOM 828 C C . VAL A 1 104 ? -11.016 -6.226 23.241 1.00 95.00 104 VAL A C 1
ATOM 830 O O . VAL A 1 104 ? -10.342 -6.217 22.215 1.00 95.00 104 VAL A O 1
ATOM 833 N N . ILE A 1 105 ? -10.756 -5.417 24.273 1.00 95.12 105 ILE A N 1
ATOM 834 C CA . ILE A 1 105 ? -9.682 -4.410 24.253 1.00 95.12 105 ILE A CA 1
ATOM 835 C C . ILE A 1 105 ? -8.318 -5.095 24.122 1.00 95.12 105 ILE A C 1
ATOM 837 O O . ILE A 1 105 ? -7.559 -4.778 23.210 1.00 95.12 105 ILE A O 1
ATOM 841 N N . THR A 1 106 ? -8.035 -6.085 24.972 1.00 95.06 106 THR A N 1
ATOM 842 C CA . THR A 1 106 ? -6.789 -6.862 24.922 1.00 95.06 106 THR A CA 1
ATOM 843 C C . THR A 1 106 ? -6.629 -7.572 23.580 1.00 95.06 106 THR A C 1
ATOM 845 O O . THR A 1 106 ? -5.567 -7.494 22.965 1.00 95.06 106 THR A O 1
ATOM 848 N N . ALA A 1 107 ? -7.694 -8.206 23.079 1.00 93.19 107 ALA A N 1
ATOM 849 C CA . ALA A 1 107 ? -7.687 -8.860 21.775 1.00 93.19 107 ALA A CA 1
ATOM 850 C C . ALA A 1 107 ? -7.396 -7.870 20.634 1.00 93.19 107 ALA A C 1
ATOM 852 O O . ALA A 1 107 ? -6.648 -8.210 19.716 1.00 93.19 107 ALA A O 1
ATOM 853 N N . MET A 1 108 ? -7.937 -6.647 20.697 1.00 93.81 108 MET A N 1
ATOM 854 C CA . MET A 1 108 ? -7.662 -5.603 19.711 1.00 93.81 108 MET A CA 1
ATOM 855 C C . MET A 1 108 ? -6.204 -5.156 19.755 1.00 93.81 108 MET A C 1
ATOM 857 O O . MET A 1 108 ? -5.560 -5.126 18.712 1.00 93.81 108 MET A O 1
ATOM 861 N N . LEU A 1 109 ? -5.670 -4.852 20.943 1.00 94.00 109 LEU A N 1
ATOM 862 C CA . LEU A 1 109 ? -4.278 -4.425 21.101 1.00 94.00 109 LEU A CA 1
ATOM 863 C C . LEU A 1 109 ? -3.316 -5.476 20.539 1.00 94.00 109 LEU A C 1
ATOM 865 O O . LEU A 1 109 ? -2.477 -5.148 19.706 1.00 94.00 109 LEU A O 1
ATOM 869 N N . ILE A 1 110 ? -3.497 -6.750 20.905 1.00 93.62 110 ILE A N 1
ATOM 870 C CA . ILE A 1 110 ? -2.687 -7.856 20.371 1.00 93.62 110 ILE A CA 1
ATOM 871 C C . ILE A 1 110 ? -2.824 -7.942 18.848 1.00 93.62 110 ILE A C 1
ATOM 873 O O . ILE A 1 110 ? -1.826 -8.062 18.143 1.00 93.62 110 ILE A O 1
ATOM 877 N N . THR A 1 111 ? -4.048 -7.861 18.324 1.00 90.88 111 THR A N 1
ATOM 878 C CA . THR A 1 111 ? -4.302 -7.999 16.883 1.00 90.88 111 THR A CA 1
ATOM 879 C C . THR A 1 111 ? -3.686 -6.853 16.077 1.00 90.88 111 THR A C 1
ATOM 881 O O . THR A 1 111 ? -3.102 -7.107 15.023 1.00 90.88 111 THR A O 1
ATOM 884 N N . VAL A 1 112 ? -3.768 -5.612 16.567 1.00 92.19 112 VAL A N 1
ATOM 885 C CA . VAL A 1 112 ? -3.144 -4.441 15.930 1.00 92.19 112 VAL A CA 1
ATOM 886 C C . VAL A 1 112 ? -1.624 -4.557 15.973 1.00 92.19 112 VAL A C 1
ATOM 888 O O . VAL A 1 112 ? -0.997 -4.399 14.929 1.00 92.19 112 VAL A O 1
ATOM 891 N N . THR A 1 113 ? -1.037 -4.906 17.124 1.00 93.44 113 THR A N 1
ATOM 892 C CA . THR A 1 113 ? 0.415 -5.116 17.243 1.00 93.44 113 THR A CA 1
ATOM 893 C C . THR A 1 113 ? 0.894 -6.188 16.274 1.00 93.44 113 THR A C 1
ATOM 895 O O . THR A 1 113 ? 1.806 -5.939 15.494 1.00 93.44 113 THR A O 1
ATOM 898 N N . LEU A 1 114 ? 0.251 -7.360 16.268 1.00 91.00 114 LEU A N 1
ATOM 899 C CA . LEU A 1 114 ? 0.625 -8.455 15.372 1.00 91.00 114 LEU A CA 1
ATOM 900 C C . LEU A 1 114 ? 0.495 -8.054 13.904 1.00 91.00 114 LEU A C 1
ATOM 902 O O . LEU A 1 114 ? 1.401 -8.324 13.125 1.00 91.00 114 LEU A O 1
ATOM 906 N N . SER A 1 115 ? -0.598 -7.389 13.522 1.00 90.06 115 SER A N 1
ATOM 907 C CA . SER A 1 115 ? -0.805 -6.974 12.129 1.00 90.06 115 SER A CA 1
ATOM 908 C C . SER A 1 115 ? 0.218 -5.926 11.696 1.00 90.06 115 SER A C 1
ATOM 910 O O . SER A 1 115 ? 0.751 -6.024 10.597 1.00 90.06 115 SER A O 1
ATOM 912 N N . TYR A 1 116 ? 0.540 -4.965 12.567 1.00 91.25 116 TYR A N 1
ATOM 913 C CA . TYR A 1 116 ? 1.564 -3.953 12.314 1.00 91.25 116 TYR A CA 1
ATOM 914 C C . TYR A 1 116 ? 2.955 -4.579 12.171 1.00 91.25 116 TYR A C 1
ATOM 916 O O . TYR A 1 116 ? 3.644 -4.343 11.183 1.00 91.25 116 TYR A O 1
ATOM 924 N N . SER A 1 117 ? 3.360 -5.423 13.124 1.00 92.81 117 SER A N 1
ATOM 925 C CA . SER A 1 117 ? 4.665 -6.088 13.083 1.00 92.81 117 SER A CA 1
ATOM 926 C C . SER A 1 117 ? 4.800 -7.010 11.872 1.00 92.81 117 SER A C 1
ATOM 928 O O . SER A 1 117 ? 5.849 -7.023 11.233 1.00 92.81 117 SER A O 1
ATOM 930 N N . LEU A 1 118 ? 3.744 -7.755 11.530 1.00 92.56 118 LEU A N 1
ATOM 931 C CA . LEU A 1 118 ? 3.728 -8.588 10.328 1.00 92.56 118 LEU A CA 1
ATOM 932 C C . LEU A 1 118 ? 3.794 -7.744 9.057 1.00 92.56 118 LEU A C 1
ATOM 934 O O . LEU A 1 118 ? 4.485 -8.147 8.130 1.00 92.56 118 LEU A O 1
ATOM 938 N N . TYR A 1 119 ? 3.126 -6.589 9.017 1.00 92.81 119 TYR A N 1
ATOM 939 C CA . TYR A 1 119 ? 3.205 -5.668 7.886 1.00 92.81 119 TYR A CA 1
ATOM 940 C C . TYR A 1 119 ? 4.638 -5.219 7.652 1.00 92.81 119 TYR A C 1
ATOM 942 O O . TYR A 1 119 ? 5.158 -5.419 6.560 1.00 92.81 119 TYR A O 1
ATOM 950 N N . GLU A 1 120 ? 5.297 -4.695 8.680 1.00 93.00 120 GLU A N 1
ATOM 951 C CA . GLU A 1 120 ? 6.674 -4.207 8.583 1.00 93.00 120 GLU A CA 1
ATOM 952 C C . GLU A 1 120 ? 7.655 -5.323 8.203 1.00 93.00 120 GLU A C 1
ATOM 954 O O . GLU A 1 120 ? 8.434 -5.190 7.257 1.00 93.00 120 GLU A O 1
ATOM 959 N N . ALA A 1 121 ? 7.581 -6.465 8.895 1.00 93.81 121 ALA A N 1
ATOM 960 C CA . ALA A 1 121 ? 8.473 -7.592 8.641 1.00 93.81 121 ALA A CA 1
ATOM 961 C C . ALA A 1 121 ? 8.273 -8.170 7.235 1.00 93.81 121 ALA A C 1
ATOM 963 O O . ALA A 1 121 ? 9.240 -8.458 6.529 1.00 93.81 121 ALA A O 1
ATOM 964 N N . TRP A 1 122 ? 7.021 -8.332 6.806 1.00 94.25 122 TRP A N 1
ATOM 965 C CA . TRP A 1 122 ? 6.720 -8.876 5.490 1.00 94.25 122 TRP A CA 1
ATOM 966 C C . TRP A 1 122 ? 7.055 -7.894 4.370 1.00 94.25 122 TRP A C 1
ATOM 968 O O . TRP A 1 122 ? 7.603 -8.302 3.346 1.00 94.25 122 TRP A O 1
ATOM 978 N N . HIS A 1 123 ? 6.808 -6.601 4.581 1.00 94.69 123 HIS A N 1
ATOM 979 C CA . HIS A 1 123 ? 7.244 -5.540 3.680 1.00 94.69 123 HIS A CA 1
ATOM 980 C C . HIS A 1 123 ? 8.759 -5.597 3.450 1.00 94.69 123 HIS A C 1
ATOM 982 O O . HIS A 1 123 ? 9.198 -5.653 2.300 1.00 94.69 123 HIS A O 1
ATOM 988 N N . ALA A 1 124 ? 9.546 -5.703 4.524 1.00 94.00 124 ALA A N 1
ATOM 989 C CA . ALA A 1 124 ? 10.997 -5.853 4.440 1.00 94.00 124 ALA A CA 1
ATOM 990 C C . ALA A 1 124 ? 11.411 -7.132 3.687 1.00 94.00 124 ALA A C 1
ATOM 992 O O . ALA A 1 124 ? 12.263 -7.079 2.800 1.00 94.00 124 ALA A O 1
ATOM 993 N N . VAL A 1 125 ? 10.768 -8.274 3.972 1.00 93.94 125 VAL A N 1
ATOM 994 C CA . VAL A 1 125 ? 11.025 -9.541 3.259 1.00 93.94 125 VAL A CA 1
ATOM 995 C C . VAL A 1 125 ? 10.789 -9.392 1.754 1.00 93.94 125 VAL A C 1
ATOM 997 O O . VAL A 1 125 ? 11.602 -9.859 0.954 1.00 93.94 125 VAL A O 1
ATOM 1000 N N . MET A 1 126 ? 9.712 -8.717 1.346 1.00 93.69 126 MET A N 1
ATOM 1001 C CA . MET A 1 126 ? 9.391 -8.503 -0.070 1.00 93.69 126 MET A CA 1
ATOM 1002 C C . MET A 1 126 ? 10.428 -7.653 -0.812 1.00 93.69 126 MET A C 1
ATOM 1004 O O . MET A 1 126 ? 10.521 -7.780 -2.034 1.00 93.69 126 MET A O 1
ATOM 1008 N N . HIS A 1 127 ? 11.214 -6.850 -0.094 1.00 95.75 127 HIS A N 1
ATOM 1009 C CA . HIS A 1 127 ? 12.297 -6.022 -0.628 1.00 95.75 127 HIS A CA 1
ATOM 1010 C C . HIS A 1 127 ? 13.687 -6.675 -0.545 1.00 95.75 127 HIS A C 1
ATOM 1012 O O . HIS A 1 127 ? 14.676 -6.044 -0.917 1.00 95.75 127 HIS A O 1
ATOM 1018 N N . LEU A 1 128 ? 13.792 -7.934 -0.100 1.00 95.12 128 LEU A N 1
ATOM 1019 C CA . LEU A 1 128 ? 15.084 -8.622 -0.055 1.00 95.12 128 LEU A CA 1
ATOM 1020 C C . LEU A 1 128 ? 15.745 -8.714 -1.450 1.00 95.12 128 LEU A C 1
ATOM 1022 O O . LEU A 1 128 ? 15.036 -8.875 -2.450 1.00 95.12 128 LEU A O 1
ATOM 1026 N N . PRO A 1 129 ? 17.091 -8.681 -1.527 1.00 93.12 129 PRO A N 1
ATOM 1027 C CA . PRO A 1 129 ? 17.841 -8.761 -2.782 1.00 93.12 129 PRO A CA 1
ATOM 1028 C C . PRO A 1 129 ? 17.490 -9.985 -3.632 1.00 93.12 129 PRO A C 1
ATOM 1030 O O . PRO A 1 129 ? 17.406 -11.111 -3.122 1.00 93.12 129 PRO A O 1
ATOM 1033 N N . MET A 1 130 ? 17.334 -9.773 -4.945 1.00 90.31 130 MET A N 1
ATOM 1034 C CA . MET A 1 130 ? 16.992 -10.838 -5.892 1.00 90.31 130 MET A CA 1
ATOM 1035 C C . MET A 1 130 ? 18.029 -11.963 -5.860 1.00 90.31 130 MET A C 1
ATOM 1037 O O . MET A 1 130 ? 17.682 -13.121 -5.619 1.00 90.31 130 MET A O 1
ATOM 1041 N N . ASP A 1 131 ? 19.300 -11.616 -6.042 1.00 88.81 131 ASP A N 1
ATOM 1042 C CA . ASP A 1 131 ? 20.370 -12.599 -6.224 1.00 88.81 131 ASP A CA 1
ATOM 1043 C C . ASP A 1 131 ? 20.656 -13.397 -4.952 1.00 88.81 131 ASP A C 1
ATOM 1045 O O . ASP A 1 131 ? 20.910 -14.601 -5.010 1.00 88.81 131 ASP A O 1
ATOM 1049 N N . ARG A 1 132 ? 20.548 -12.749 -3.786 1.00 90.12 132 ARG A N 1
ATOM 1050 C CA . ARG A 1 132 ? 20.862 -13.368 -2.490 1.00 90.12 132 ARG A CA 1
ATOM 1051 C C . ARG A 1 132 ? 19.721 -14.224 -1.939 1.00 90.12 132 ARG A C 1
ATOM 1053 O O . ARG A 1 132 ? 19.991 -15.246 -1.310 1.00 90.12 132 ARG A O 1
ATOM 1060 N N . PHE A 1 133 ? 18.461 -13.838 -2.164 1.00 92.38 133 PHE A N 1
ATOM 1061 C CA . PHE A 1 133 ? 17.311 -14.477 -1.508 1.00 92.38 133 PHE A CA 1
ATOM 1062 C C . PHE A 1 133 ? 16.311 -15.081 -2.493 1.00 92.38 133 PHE A C 1
ATOM 1064 O O . PHE A 1 133 ? 15.986 -16.270 -2.407 1.00 92.38 133 PHE A O 1
ATOM 1071 N N . TRP A 1 134 ? 15.812 -14.286 -3.440 1.00 94.00 134 TRP A N 1
ATOM 1072 C CA . TRP A 1 134 ? 14.681 -14.698 -4.271 1.00 94.00 134 TRP A CA 1
ATOM 1073 C C . TRP A 1 134 ? 15.066 -15.662 -5.387 1.00 94.00 134 TRP A C 1
ATOM 1075 O O . TRP A 1 134 ? 14.309 -16.596 -5.643 1.00 94.00 134 TRP A O 1
ATOM 1085 N N . SER A 1 135 ? 16.239 -15.515 -6.004 1.00 92.00 135 SER A N 1
ATOM 1086 C CA . SER A 1 135 ? 16.681 -16.346 -7.134 1.00 92.00 135 SER A CA 1
ATOM 1087 C C . SER A 1 135 ? 16.643 -17.845 -6.801 1.00 92.00 135 SER A C 1
ATOM 1089 O O . SER A 1 135 ? 16.068 -18.646 -7.544 1.00 92.00 135 SER A O 1
ATOM 1091 N N . LYS A 1 136 ? 17.134 -18.236 -5.615 1.00 92.19 136 LYS A N 1
ATOM 1092 C CA . LYS A 1 136 ? 17.088 -19.633 -5.147 1.00 92.19 136 LYS A CA 1
ATOM 1093 C C . LYS A 1 136 ? 15.654 -20.152 -5.009 1.00 92.19 136 LYS A C 1
ATOM 1095 O O . LYS A 1 136 ? 15.370 -21.287 -5.390 1.00 92.19 136 LYS A O 1
ATOM 1100 N N . LEU A 1 137 ? 14.749 -19.334 -4.472 1.00 94.25 137 LEU A N 1
ATOM 1101 C CA . LEU A 1 137 ? 13.344 -19.703 -4.287 1.00 94.25 137 LEU A CA 1
ATOM 1102 C C . LEU A 1 137 ? 12.605 -19.777 -5.626 1.00 94.25 137 LEU A C 1
ATOM 1104 O O . LEU A 1 137 ? 11.864 -20.732 -5.849 1.00 94.25 137 LEU A O 1
ATOM 1108 N N . LEU A 1 138 ? 12.835 -18.813 -6.522 1.00 92.81 138 LEU A N 1
ATOM 1109 C CA . LEU A 1 138 ? 12.219 -18.720 -7.849 1.00 92.81 138 LEU A CA 1
ATOM 1110 C C . LEU A 1 138 ? 12.600 -19.896 -8.752 1.00 92.81 138 LEU A C 1
ATOM 1112 O O . LEU A 1 138 ? 11.740 -20.416 -9.463 1.00 92.81 138 LEU A O 1
ATOM 1116 N N . ASN A 1 139 ? 13.851 -20.351 -8.674 1.00 93.69 139 ASN A N 1
ATOM 1117 C CA . ASN A 1 139 ? 14.360 -21.476 -9.462 1.00 93.69 139 ASN A CA 1
ATOM 1118 C C . ASN A 1 139 ? 14.017 -22.851 -8.861 1.00 93.69 139 ASN A C 1
ATOM 1120 O O . ASN A 1 139 ? 14.242 -23.889 -9.485 1.00 93.69 139 ASN A O 1
ATOM 1124 N N . HIS A 1 140 ? 13.445 -22.899 -7.656 1.00 95.12 140 HIS A N 1
ATOM 1125 C CA . HIS A 1 140 ? 13.128 -24.161 -7.003 1.00 95.12 140 HIS A CA 1
ATOM 1126 C C . HIS A 1 140 ? 11.901 -24.844 -7.634 1.00 95.12 140 HIS A C 1
ATOM 1128 O O . HIS A 1 140 ? 10.803 -24.291 -7.671 1.00 95.12 140 HIS A O 1
ATOM 1134 N N . ARG A 1 141 ? 12.033 -26.122 -8.018 1.00 94.19 141 ARG A N 1
ATOM 1135 C CA . ARG A 1 141 ? 11.016 -26.886 -8.777 1.00 94.19 141 ARG A CA 1
ATOM 1136 C C . ARG A 1 141 ? 9.601 -26.876 -8.177 1.00 94.19 141 ARG A C 1
ATOM 1138 O O . ARG A 1 141 ? 8.626 -26.801 -8.916 1.00 94.19 141 ARG A O 1
ATOM 1145 N N . ARG A 1 142 ? 9.475 -26.995 -6.848 1.00 93.88 142 ARG A N 1
ATOM 1146 C CA . ARG A 1 142 ? 8.167 -27.064 -6.155 1.00 93.88 142 ARG A CA 1
ATOM 1147 C C . ARG A 1 142 ? 7.607 -25.703 -5.726 1.00 93.88 142 ARG A C 1
ATOM 1149 O O . ARG A 1 142 ? 6.417 -25.464 -5.880 1.00 93.88 142 ARG A O 1
ATOM 1156 N N . ILE A 1 143 ? 8.455 -24.821 -5.194 1.00 95.12 143 ILE A N 1
ATOM 1157 C CA . ILE A 1 143 ? 8.032 -23.553 -4.582 1.00 95.12 143 ILE A CA 1
ATOM 1158 C C . ILE A 1 143 ? 8.236 -22.343 -5.496 1.00 95.12 143 ILE A C 1
ATOM 1160 O O . ILE A 1 143 ? 7.690 -21.289 -5.200 1.00 95.12 143 ILE A O 1
ATOM 1164 N N . GLY A 1 144 ? 8.932 -22.476 -6.630 1.00 93.75 144 GLY A N 1
ATOM 1165 C CA . GLY A 1 144 ? 9.255 -21.359 -7.524 1.00 93.75 144 GLY A CA 1
ATOM 1166 C C . GLY A 1 144 ? 8.038 -20.612 -8.048 1.00 93.75 144 GLY A C 1
ATOM 1167 O O . GLY A 1 144 ? 8.038 -19.385 -8.118 1.00 93.75 144 GLY A O 1
ATOM 1168 N N . ARG A 1 145 ? 6.933 -21.322 -8.304 1.00 92.44 145 ARG A N 1
ATOM 1169 C CA . ARG A 1 145 ? 5.661 -20.687 -8.674 1.00 92.44 145 ARG A CA 1
ATOM 1170 C C . ARG A 1 145 ? 5.092 -19.833 -7.538 1.00 92.44 145 ARG A C 1
ATOM 1172 O O . ARG A 1 145 ? 4.604 -18.737 -7.799 1.00 92.44 145 ARG A O 1
ATOM 1179 N N . VAL A 1 146 ? 5.163 -20.326 -6.302 1.00 92.06 146 VAL A N 1
ATOM 1180 C CA . VAL A 1 146 ? 4.700 -19.604 -5.108 1.00 92.06 146 VAL A CA 1
ATOM 1181 C C . VAL A 1 146 ? 5.620 -18.422 -4.822 1.00 92.06 146 VAL A C 1
ATOM 1183 O O . VAL A 1 146 ? 5.129 -17.319 -4.632 1.00 92.06 146 VAL A O 1
ATOM 1186 N N . ALA A 1 147 ? 6.938 -18.608 -4.896 1.00 93.31 147 ALA A N 1
ATOM 1187 C CA . ALA A 1 147 ? 7.919 -17.539 -4.740 1.00 93.31 147 ALA A CA 1
ATOM 1188 C C . ALA A 1 147 ? 7.712 -16.432 -5.782 1.00 93.31 147 ALA A C 1
ATOM 1190 O O . ALA A 1 147 ? 7.643 -15.260 -5.424 1.00 93.31 147 ALA A O 1
ATOM 1191 N N . LYS A 1 148 ? 7.492 -16.795 -7.056 1.00 92.88 148 LYS A N 1
ATOM 1192 C CA . LYS A 1 148 ? 7.158 -15.838 -8.122 1.00 92.88 148 LYS A CA 1
ATOM 1193 C C . LYS A 1 148 ? 5.862 -15.103 -7.805 1.00 92.88 148 LYS A C 1
ATOM 1195 O O . LYS A 1 148 ? 5.763 -13.901 -8.039 1.00 92.88 148 LYS A O 1
ATOM 1200 N N . HIS A 1 149 ? 4.867 -15.810 -7.275 1.00 90.75 149 HIS A N 1
ATOM 1201 C CA . HIS A 1 149 ? 3.611 -15.204 -6.860 1.00 90.75 149 HIS A CA 1
ATOM 1202 C C . HIS A 1 149 ? 3.820 -14.216 -5.710 1.00 90.75 149 HIS A C 1
ATOM 1204 O O . HIS A 1 149 ? 3.357 -13.092 -5.797 1.00 90.75 149 HIS A O 1
ATOM 1210 N N . VAL A 1 150 ? 4.559 -14.567 -4.666 1.00 91.50 150 VAL A N 1
ATOM 1211 C CA . VAL A 1 150 ? 4.816 -13.648 -3.552 1.00 91.50 150 VAL A CA 1
ATOM 1212 C C . VAL A 1 150 ? 5.617 -12.434 -4.022 1.00 91.50 150 VAL A C 1
ATOM 1214 O O . VAL A 1 150 ? 5.130 -11.309 -3.939 1.00 91.50 150 VAL A O 1
ATOM 1217 N N . TYR A 1 151 ? 6.786 -12.668 -4.617 1.00 93.06 151 TYR A N 1
ATOM 1218 C CA . TYR A 1 151 ? 7.709 -11.612 -5.023 1.00 93.06 151 TYR A CA 1
ATOM 1219 C C . TYR A 1 151 ? 7.085 -10.628 -6.017 1.00 93.06 151 TYR A C 1
ATOM 1221 O O . TYR A 1 151 ? 7.167 -9.414 -5.852 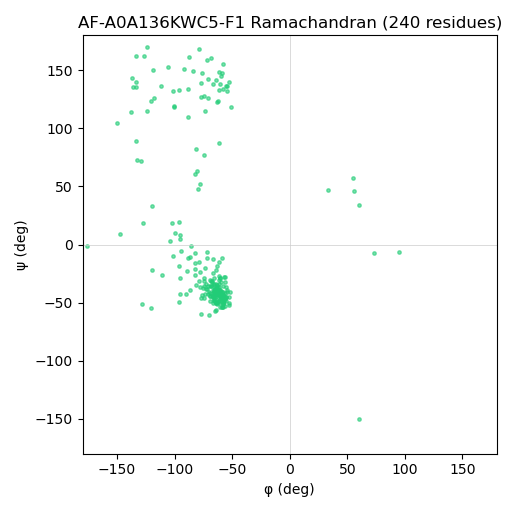1.00 93.06 151 TYR A O 1
ATOM 1229 N N . SER A 1 152 ? 6.374 -11.142 -7.028 1.00 94.06 152 SER A N 1
ATOM 1230 C CA . SER A 1 152 ? 5.740 -10.282 -8.034 1.00 94.06 152 SER A CA 1
ATOM 1231 C C . SER A 1 152 ? 4.610 -9.413 -7.486 1.00 94.06 152 SER A C 1
ATOM 1233 O O . SER A 1 152 ? 4.138 -8.551 -8.221 1.00 94.06 152 SER A O 1
ATOM 1235 N N . PHE A 1 153 ? 4.115 -9.648 -6.262 1.00 95.44 153 PHE A N 1
ATOM 1236 C CA . PHE A 1 153 ? 2.957 -8.908 -5.749 1.00 95.44 153 PHE A CA 1
ATOM 1237 C C . PHE A 1 153 ? 3.341 -7.468 -5.478 1.00 95.44 153 PHE A C 1
ATOM 1239 O O . PHE A 1 153 ? 2.833 -6.552 -6.127 1.00 95.44 153 PHE A O 1
ATOM 1246 N N . HIS A 1 154 ? 4.301 -7.298 -4.579 1.00 95.81 154 HIS A N 1
ATOM 1247 C CA . HIS A 1 154 ? 4.745 -5.985 -4.154 1.00 95.81 154 HIS A CA 1
ATOM 1248 C C . HIS A 1 154 ? 5.679 -5.340 -5.175 1.00 95.81 154 HIS A C 1
ATOM 1250 O O . HIS A 1 154 ? 5.568 -4.148 -5.430 1.00 95.81 154 HIS A O 1
ATOM 1256 N N . LEU A 1 155 ? 6.467 -6.126 -5.915 1.00 96.38 155 LEU A N 1
ATOM 1257 C CA . LEU A 1 155 ? 7.199 -5.609 -7.077 1.00 96.38 155 LEU A CA 1
ATOM 1258 C C . LEU A 1 155 ? 6.257 -4.937 -8.096 1.00 96.38 155 LEU A C 1
ATOM 1260 O O . LEU A 1 155 ? 6.512 -3.833 -8.577 1.00 96.38 155 LEU A O 1
ATOM 1264 N N . MET A 1 156 ? 5.126 -5.577 -8.408 1.00 96.38 156 MET A N 1
ATOM 1265 C CA . MET A 1 156 ? 4.124 -4.999 -9.308 1.00 96.38 156 MET A CA 1
ATOM 1266 C C . MET A 1 156 ? 3.429 -3.782 -8.685 1.00 96.38 156 MET A C 1
ATOM 1268 O O . MET A 1 156 ? 3.070 -2.861 -9.416 1.00 96.38 156 MET A O 1
ATOM 1272 N N . HIS A 1 157 ? 3.267 -3.744 -7.360 1.00 96.75 157 HIS A N 1
ATOM 1273 C CA . HIS A 1 157 ? 2.784 -2.559 -6.655 1.00 96.75 157 HIS A CA 1
ATOM 1274 C C . HIS A 1 157 ? 3.726 -1.361 -6.860 1.00 96.75 157 HIS A C 1
ATOM 1276 O O . HIS A 1 157 ? 3.266 -0.270 -7.182 1.00 96.75 157 HIS A O 1
ATOM 1282 N N . HIS A 1 158 ? 5.043 -1.566 -6.786 1.00 96.44 158 HIS A N 1
ATOM 1283 C CA . HIS A 1 158 ? 6.028 -0.506 -7.038 1.00 96.44 158 HIS A CA 1
ATOM 1284 C C . HIS A 1 158 ? 6.043 -0.005 -8.480 1.00 96.44 158 HIS A C 1
ATOM 1286 O O . HIS A 1 158 ? 6.195 1.193 -8.710 1.00 96.44 158 HIS A O 1
ATOM 1292 N N . TRP A 1 159 ? 5.803 -0.884 -9.455 1.00 96.56 159 TRP A N 1
ATOM 1293 C CA . TRP A 1 159 ? 5.658 -0.458 -10.851 1.00 96.56 159 TRP A CA 1
ATOM 1294 C C . TRP A 1 159 ? 4.307 0.223 -11.124 1.00 96.56 159 TRP A C 1
ATOM 1296 O O . TRP A 1 159 ? 4.212 1.181 -11.894 1.00 96.56 159 TRP A O 1
ATOM 1306 N N . ARG A 1 160 ? 3.234 -0.262 -10.489 1.00 94.56 160 ARG A N 1
ATOM 1307 C CA . ARG A 1 160 ? 1.877 0.278 -10.608 1.00 94.56 160 ARG A CA 1
ATOM 1308 C C . ARG A 1 160 ? 1.233 0.417 -9.219 1.00 94.56 160 ARG A C 1
ATOM 1310 O O . ARG A 1 160 ? 0.451 -0.452 -8.826 1.00 94.56 160 ARG A O 1
ATOM 1317 N N . PRO A 1 161 ? 1.407 1.572 -8.549 1.00 92.94 161 PRO A N 1
ATOM 1318 C CA . PRO A 1 161 ? 0.910 1.820 -7.184 1.00 92.94 161 PRO A CA 1
ATOM 1319 C C . PRO A 1 161 ? -0.605 1.683 -6.965 1.00 92.94 161 PRO A C 1
ATOM 1321 O O . PRO A 1 161 ? -1.099 1.651 -5.844 1.00 92.94 161 PRO A O 1
ATOM 1324 N N . THR A 1 162 ? -1.381 1.593 -8.047 1.00 92.31 162 THR A N 1
ATOM 1325 C CA . THR A 1 162 ? -2.842 1.421 -8.006 1.00 92.31 162 THR A CA 1
ATOM 1326 C C . THR A 1 162 ? -3.296 -0.036 -7.887 1.00 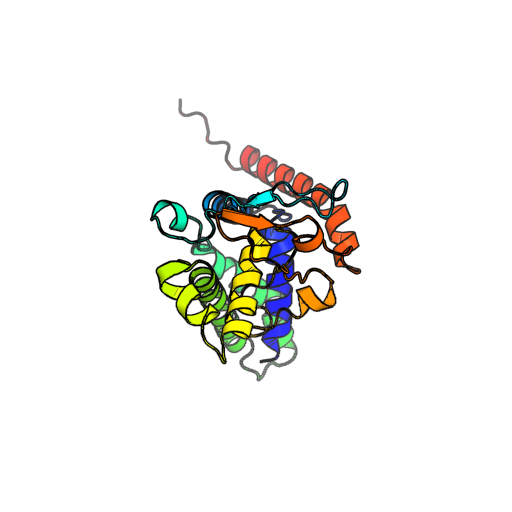92.31 162 THR A C 1
ATOM 1328 O O . THR A 1 162 ? -4.506 -0.284 -7.854 1.00 92.31 162 THR A O 1
ATOM 1331 N N . CYS A 1 163 ? -2.373 -0.996 -7.861 1.00 95.00 163 CYS A N 1
ATOM 1332 C CA . CYS A 1 163 ? -2.661 -2.425 -7.764 1.00 95.00 163 CYS A CA 1
ATOM 1333 C C . CYS A 1 163 ? -1.888 -3.068 -6.610 1.00 95.00 163 CYS A C 1
ATOM 1335 O O . CYS A 1 163 ? -0.909 -2.486 -6.152 1.00 95.00 163 CYS A O 1
ATOM 1337 N N . ASN A 1 164 ? -2.311 -4.257 -6.177 1.00 96.56 164 ASN A N 1
ATOM 1338 C CA . ASN A 1 164 ? -1.617 -5.073 -5.178 1.00 96.56 164 ASN A CA 1
ATOM 1339 C C . ASN A 1 164 ? -1.341 -4.328 -3.862 1.00 96.56 164 ASN A C 1
ATOM 1341 O O . ASN A 1 164 ? -0.198 -4.168 -3.449 1.00 96.56 164 ASN A O 1
ATOM 1345 N N . LEU A 1 165 ? -2.397 -3.829 -3.229 1.00 95.25 165 LEU A N 1
ATOM 1346 C CA . LEU A 1 165 ? -2.298 -2.953 -2.061 1.00 95.25 165 LEU A CA 1
ATOM 1347 C C . LEU A 1 165 ? -2.095 -3.708 -0.742 1.00 95.25 165 LEU A C 1
ATOM 1349 O O . LEU A 1 165 ? -1.638 -3.117 0.232 1.00 95.25 165 LEU A O 1
ATOM 1353 N N . ALA A 1 166 ? -2.442 -4.990 -0.677 1.00 94.19 166 ALA A N 1
ATOM 1354 C CA . ALA A 1 166 ? -2.213 -5.799 0.515 1.00 94.19 166 ALA A CA 1
ATOM 1355 C C . ALA A 1 166 ? -0.727 -6.160 0.699 1.00 94.19 166 ALA A C 1
ATOM 1357 O O . ALA A 1 166 ? -0.172 -6.946 -0.054 1.00 94.19 166 ALA A O 1
ATOM 1358 N N . VAL A 1 167 ? -0.085 -5.686 1.753 1.00 90.81 167 VAL A N 1
ATOM 1359 C CA . VAL A 1 167 ? 1.205 -6.228 2.193 1.00 90.81 167 VAL A CA 1
ATOM 1360 C C . VAL A 1 167 ? 0.962 -7.551 2.924 1.00 90.81 167 VAL A C 1
ATOM 1362 O O . VAL A 1 167 ? 1.410 -8.597 2.461 1.00 90.81 167 VAL A O 1
ATOM 1365 N N . VAL A 1 168 ? 0.188 -7.540 4.011 1.00 90.00 168 VAL A N 1
ATOM 1366 C CA . VAL A 1 168 ? -0.216 -8.749 4.755 1.00 90.00 168 VAL A CA 1
ATOM 1367 C C . VAL A 1 168 ? -1.585 -9.223 4.293 1.00 90.00 168 VAL A C 1
ATOM 1369 O O . VAL A 1 168 ? -1.805 -10.424 4.128 1.00 90.00 168 VAL A O 1
ATOM 1372 N N . GLY A 1 169 ? -2.525 -8.302 4.089 1.00 90.31 169 GLY A N 1
ATOM 1373 C CA . GLY A 1 169 ? -3.907 -8.641 3.779 1.00 90.31 169 GLY A CA 1
ATOM 1374 C C . GLY A 1 169 ? -4.564 -9.464 4.889 1.00 90.31 169 GLY A C 1
ATOM 1375 O O . GLY A 1 169 ? -4.247 -9.352 6.073 1.00 90.31 169 GLY A O 1
ATOM 1376 N N . PHE A 1 170 ? -5.517 -10.318 4.520 1.00 89.31 170 PHE A N 1
ATOM 1377 C CA . PHE A 1 170 ? -6.143 -11.236 5.466 1.00 89.31 170 PHE A CA 1
ATOM 1378 C C . PHE A 1 170 ? -5.244 -12.460 5.667 1.00 89.31 170 PHE A C 1
ATOM 1380 O O . PHE A 1 170 ? -5.438 -13.491 5.025 1.00 89.31 170 PHE A O 1
ATOM 1387 N N . TRP A 1 171 ? -4.234 -12.321 6.531 1.00 84.12 171 TRP A N 1
ATOM 1388 C CA . TRP A 1 171 ? -3.278 -13.386 6.871 1.00 84.12 171 TRP A CA 1
ATOM 1389 C C . TRP A 1 171 ? -2.555 -13.976 5.646 1.00 84.12 171 TRP A C 1
ATOM 1391 O O . TRP A 1 171 ? -2.471 -15.191 5.479 1.00 84.12 171 TRP A O 1
ATOM 1401 N N . GLY A 1 172 ? -2.060 -13.110 4.762 1.00 84.88 172 GLY A N 1
ATOM 1402 C CA . GLY A 1 172 ? -1.379 -13.473 3.514 1.00 84.88 172 GLY A CA 1
ATOM 1403 C C . GLY A 1 172 ? -2.291 -13.506 2.285 1.00 84.88 172 GLY A C 1
ATOM 1404 O O . GLY A 1 172 ? -1.807 -13.672 1.166 1.00 84.88 172 GLY A O 1
ATOM 1405 N N . LEU A 1 173 ? -3.608 -13.340 2.459 1.00 89.94 173 LEU A N 1
ATOM 1406 C CA . LEU A 1 173 ? -4.567 -13.307 1.355 1.00 89.94 173 LEU A CA 1
ATOM 1407 C C . LEU A 1 173 ? -4.962 -11.868 1.004 1.00 89.94 173 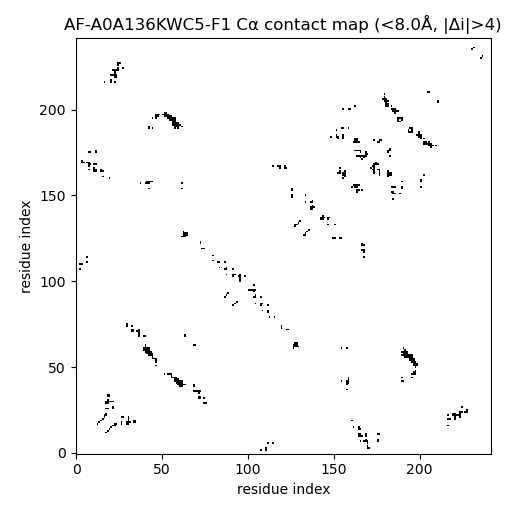LEU A C 1
ATOM 1409 O O . LEU A 1 173 ? -5.590 -11.163 1.797 1.00 89.94 173 LEU A O 1
ATOM 1413 N N . ALA A 1 174 ? -4.687 -11.455 -0.234 1.00 94.25 174 ALA A N 1
ATOM 1414 C CA . ALA A 1 174 ? -5.054 -10.145 -0.777 1.00 94.25 174 ALA A CA 1
ATOM 1415 C C . ALA A 1 174 ? -6.546 -10.069 -1.177 1.00 94.25 174 ALA A C 1
ATOM 1417 O O . ALA A 1 174 ? -6.892 -9.731 -2.313 1.00 94.25 174 ALA A O 1
ATOM 1418 N N . ILE A 1 175 ? -7.451 -10.431 -0.257 1.00 95.56 175 ILE A N 1
ATOM 1419 C CA . ILE A 1 175 ? -8.890 -10.601 -0.532 1.00 95.56 175 ILE A CA 1
ATOM 1420 C C . ILE A 1 175 ? -9.515 -9.354 -1.168 1.00 95.56 175 ILE A C 1
ATOM 1422 O O . ILE A 1 175 ? -10.307 -9.467 -2.101 1.00 95.56 175 ILE A O 1
ATOM 1426 N N . TRP A 1 176 ? -9.107 -8.166 -0.722 1.00 96.81 176 TRP A N 1
ATOM 1427 C CA . TRP A 1 176 ? -9.643 -6.889 -1.188 1.00 96.81 176 TRP A CA 1
ATOM 1428 C C . TRP A 1 176 ? -9.137 -6.525 -2.580 1.00 96.81 176 TRP A C 1
ATOM 1430 O O . TRP A 1 176 ? -9.910 -6.027 -3.397 1.00 96.81 176 TRP A O 1
ATOM 1440 N N . ASP A 1 177 ? -7.885 -6.864 -2.898 1.00 97.12 177 ASP A N 1
ATOM 1441 C CA . ASP A 1 177 ? -7.351 -6.671 -4.242 1.00 97.12 177 ASP A CA 1
ATOM 1442 C C . ASP A 1 177 ? -8.054 -7.556 -5.273 1.00 97.12 177 ASP A C 1
ATOM 1444 O O . ASP A 1 177 ? -8.354 -7.119 -6.391 1.00 97.12 177 ASP A O 1
ATOM 1448 N N . HIS A 1 178 ? -8.368 -8.796 -4.897 1.00 95.94 178 HIS A N 1
ATOM 1449 C CA . HIS A 1 178 ? -9.175 -9.683 -5.730 1.00 95.94 178 HIS A CA 1
ATOM 1450 C C . HIS A 1 178 ? -10.607 -9.167 -5.871 1.00 95.94 178 HIS A C 1
ATOM 1452 O O . HIS A 1 178 ? -11.095 -9.026 -6.997 1.00 95.94 178 HIS A O 1
ATOM 1458 N N . LEU A 1 179 ? -11.253 -8.840 -4.747 1.00 97.00 179 LEU A N 1
ATOM 1459 C CA . LEU A 1 179 ? -12.640 -8.385 -4.713 1.00 97.00 179 LEU A CA 1
ATOM 1460 C C . LEU A 1 179 ? -12.842 -7.130 -5.567 1.00 97.00 179 LEU A C 1
ATOM 1462 O O . LEU A 1 179 ? -13.793 -7.063 -6.342 1.00 97.00 179 LEU A O 1
ATOM 1466 N N . PHE A 1 180 ? -11.932 -6.158 -5.483 1.00 97.50 180 PHE A N 1
ATOM 1467 C CA . PHE A 1 180 ? -12.073 -4.874 -6.170 1.00 97.50 180 PHE A CA 1
ATOM 1468 C C . PHE A 1 180 ? -11.361 -4.787 -7.520 1.00 97.50 180 PHE A C 1
ATOM 1470 O O . PHE A 1 180 ? -11.368 -3.718 -8.134 1.00 97.50 180 PHE A O 1
ATOM 1477 N N . ARG A 1 181 ? -10.825 -5.904 -8.033 1.00 96.44 181 ARG A N 1
ATOM 1478 C CA . ARG A 1 181 ? -10.085 -5.981 -9.309 1.00 96.44 181 ARG A CA 1
ATOM 1479 C C . ARG A 1 181 ? -8.831 -5.101 -9.350 1.00 96.44 181 ARG A C 1
ATOM 1481 O O . ARG A 1 181 ? -8.465 -4.595 -10.410 1.00 96.44 181 ARG A O 1
ATOM 1488 N N . THR A 1 182 ? -8.160 -4.949 -8.215 1.00 96.25 182 THR A N 1
ATOM 1489 C CA . THR A 1 182 ? -6.855 -4.281 -8.110 1.00 96.25 182 THR A CA 1
ATOM 1490 C C . THR A 1 182 ? -5.704 -5.268 -7.949 1.00 96.25 182 THR A C 1
ATOM 1492 O O . THR A 1 182 ? -4.562 -4.845 -7.876 1.00 96.25 182 THR A O 1
ATOM 1495 N N . HIS A 1 183 ? -5.957 -6.578 -7.973 1.00 96.25 183 HIS A N 1
ATOM 1496 C CA . HIS A 1 183 ? -4.904 -7.588 -8.043 1.00 96.25 183 HIS A CA 1
ATOM 1497 C C . HIS A 1 183 ? -4.338 -7.710 -9.470 1.00 96.25 183 HIS A C 1
ATOM 1499 O O . HIS A 1 183 ? -5.080 -7.977 -10.425 1.00 96.25 183 HIS A O 1
ATOM 1505 N N . ARG A 1 184 ? -3.012 -7.611 -9.618 1.00 94.69 184 ARG A N 1
ATOM 1506 C CA . ARG A 1 184 ? -2.295 -7.794 -10.886 1.00 94.69 184 ARG A CA 1
ATOM 1507 C C . ARG A 1 184 ? -1.069 -8.684 -10.738 1.00 94.69 184 ARG A C 1
ATOM 1509 O O . ARG A 1 184 ? -0.243 -8.495 -9.856 1.00 94.69 184 ARG A O 1
ATOM 1516 N N . ARG A 1 185 ? -0.904 -9.611 -11.682 1.00 92.44 185 ARG A N 1
ATOM 1517 C CA . ARG A 1 185 ? 0.325 -10.392 -11.852 1.00 92.44 185 ARG A CA 1
ATOM 1518 C C . ARG A 1 185 ? 0.917 -10.108 -13.221 1.00 92.44 185 ARG A C 1
ATOM 1520 O O . ARG A 1 185 ? 0.195 -10.264 -14.209 1.00 92.44 185 ARG A O 1
ATOM 1527 N N . PRO A 1 186 ? 2.187 -9.702 -13.304 1.00 91.88 186 PRO A N 1
ATOM 1528 C CA . PRO A 1 186 ? 2.828 -9.539 -14.592 1.00 91.88 186 PRO A CA 1
ATOM 1529 C C . PRO A 1 186 ? 3.197 -10.923 -15.157 1.00 91.88 186 PRO A C 1
ATOM 1531 O O . PRO A 1 186 ? 3.461 -11.864 -14.399 1.00 91.88 186 PRO A O 1
ATOM 1534 N N . ARG A 1 187 ? 3.168 -11.091 -16.488 1.00 90.06 187 ARG A N 1
ATOM 1535 C CA . ARG A 1 187 ? 3.576 -12.364 -17.114 1.00 90.06 187 ARG A CA 1
ATOM 1536 C C . ARG A 1 187 ? 5.101 -12.473 -17.057 1.00 90.06 187 ARG A C 1
ATOM 1538 O O . ARG A 1 187 ? 5.637 -13.505 -16.626 1.00 90.06 187 ARG A O 1
ATOM 1545 N N . ARG A 1 188 ? 5.770 -11.374 -17.416 1.00 92.88 188 ARG A N 1
ATOM 1546 C CA . ARG A 1 188 ? 7.216 -11.150 -17.286 1.00 92.88 188 ARG A CA 1
ATOM 1547 C C . ARG A 1 188 ? 7.507 -10.391 -15.996 1.00 92.88 188 ARG A C 1
ATOM 1549 O O . ARG A 1 188 ? 6.816 -9.431 -15.691 1.00 92.88 188 ARG A O 1
ATOM 1556 N N . LEU A 1 189 ? 8.480 -10.843 -15.210 1.00 93.62 189 LEU A N 1
ATOM 1557 C CA . LEU A 1 189 ? 8.839 -10.143 -13.974 1.00 93.62 189 LEU A CA 1
ATOM 1558 C C . LEU A 1 189 ? 9.531 -8.819 -14.327 1.00 93.62 189 LEU A C 1
ATOM 1560 O O . LEU A 1 189 ? 10.504 -8.871 -15.074 1.00 93.62 189 LEU A O 1
ATOM 1564 N N . PRO A 1 190 ? 9.068 -7.667 -13.810 1.00 95.25 190 PRO A N 1
ATOM 1565 C CA . PRO A 1 190 ? 9.697 -6.376 -14.062 1.00 95.25 190 PRO A CA 1
ATOM 1566 C C . PRO A 1 190 ? 10.896 -6.180 -13.121 1.00 95.25 190 PRO A C 1
ATOM 1568 O O . PRO A 1 190 ? 10.890 -5.299 -12.268 1.00 95.25 190 PRO A O 1
ATOM 1571 N N . VAL A 1 191 ? 11.876 -7.074 -13.221 1.00 94.62 191 VAL A N 1
ATOM 1572 C CA . VAL A 1 191 ? 13.169 -6.967 -12.527 1.00 94.62 191 VAL A CA 1
ATOM 1573 C C . VAL A 1 191 ? 14.122 -6.159 -13.393 1.00 94.62 191 VAL A C 1
ATOM 1575 O O . VAL A 1 191 ? 13.873 -6.016 -14.590 1.00 94.62 191 VAL A O 1
ATOM 1578 N N . ASP A 1 192 ? 15.188 -5.631 -12.803 1.00 95.69 192 ASP A N 1
ATOM 1579 C CA . ASP A 1 192 ? 16.131 -4.783 -13.529 1.00 95.69 192 ASP A CA 1
ATOM 1580 C C . ASP A 1 192 ? 16.691 -5.481 -14.780 1.00 95.69 192 ASP A C 1
ATOM 1582 O O . ASP A 1 192 ? 16.960 -6.687 -14.770 1.00 95.69 192 ASP A O 1
ATOM 1586 N N . GLY A 1 193 ? 16.756 -4.749 -15.894 1.00 95.31 193 GLY A N 1
ATOM 1587 C CA . GLY A 1 193 ? 17.204 -5.264 -17.191 1.00 95.31 193 GLY A CA 1
ATOM 1588 C C . GLY A 1 193 ? 16.224 -6.200 -17.916 1.00 95.31 193 GLY A C 1
ATOM 1589 O O . GLY A 1 193 ? 16.455 -6.534 -19.079 1.00 95.31 193 GLY A O 1
ATOM 1590 N N . ALA A 1 194 ? 15.116 -6.616 -17.293 1.00 95.19 194 ALA A N 1
ATOM 1591 C CA . ALA A 1 194 ? 14.113 -7.443 -17.961 1.00 95.19 194 ALA A CA 1
ATOM 1592 C C . ALA A 1 194 ? 13.313 -6.646 -19.000 1.00 95.19 194 ALA A C 1
ATOM 1594 O O . ALA A 1 194 ? 13.177 -5.429 -18.917 1.00 95.19 194 ALA A O 1
ATOM 1595 N N . GLU A 1 195 ? 12.704 -7.350 -19.953 1.00 97.31 195 GLU A N 1
ATOM 1596 C CA . GLU A 1 195 ? 11.794 -6.751 -20.926 1.00 97.31 195 GLU A CA 1
ATOM 1597 C C . GLU A 1 195 ? 10.333 -7.003 -20.554 1.00 97.31 195 GLU A C 1
ATOM 1599 O O . GLU A 1 195 ? 9.915 -8.135 -20.286 1.00 97.31 195 GLU A O 1
ATOM 1604 N N . VAL A 1 196 ? 9.523 -5.947 -20.581 1.00 97.25 196 VAL A N 1
ATOM 1605 C CA . VAL A 1 196 ? 8.087 -6.005 -20.278 1.00 97.25 196 VAL A CA 1
ATOM 1606 C C . VAL A 1 196 ? 7.267 -5.247 -21.311 1.00 97.25 196 VAL A C 1
ATOM 1608 O O . VAL A 1 196 ? 7.776 -4.416 -22.056 1.00 97.25 196 VAL A O 1
ATOM 1611 N N . SER A 1 197 ? 5.969 -5.537 -21.354 1.00 96.69 197 SER A N 1
ATOM 1612 C CA . SER A 1 197 ? 5.014 -4.930 -22.285 1.00 96.69 197 SER A CA 1
ATOM 1613 C C . SER A 1 197 ? 3.847 -4.279 -21.542 1.00 96.69 197 SER A C 1
ATOM 1615 O O . SER A 1 197 ? 3.639 -4.512 -20.347 1.00 96.69 197 SER A O 1
ATOM 1617 N N . TYR A 1 198 ? 3.007 -3.509 -22.238 1.00 95.94 198 TYR A N 1
ATOM 1618 C CA . TYR A 1 198 ? 1.801 -2.946 -21.615 1.00 95.94 198 TYR A CA 1
ATOM 1619 C C . TYR A 1 198 ? 0.870 -4.039 -21.080 1.00 95.94 198 TYR A C 1
ATOM 1621 O O . TYR A 1 198 ? 0.205 -3.862 -20.054 1.00 95.94 198 TYR A O 1
ATOM 1629 N N . THR A 1 199 ? 0.843 -5.199 -21.743 1.00 94.06 199 THR A N 1
ATOM 1630 C CA . THR A 1 199 ? 0.017 -6.320 -21.297 1.00 94.06 199 THR A CA 1
ATOM 1631 C C . THR A 1 199 ? 0.396 -6.791 -19.897 1.00 94.06 199 THR A C 1
ATOM 1633 O O . THR A 1 199 ? -0.505 -7.233 -19.185 1.00 94.06 199 THR A O 1
ATOM 1636 N N . ASP A 1 200 ? 1.657 -6.628 -19.468 1.00 94.94 200 ASP A N 1
ATOM 1637 C CA . ASP A 1 200 ? 2.174 -7.025 -18.152 1.00 94.94 200 ASP A CA 1
ATOM 1638 C C . ASP A 1 200 ? 1.646 -6.134 -17.017 1.00 94.94 200 ASP A C 1
ATOM 1640 O O . ASP A 1 200 ? 1.310 -6.657 -15.951 1.00 94.94 200 ASP A O 1
ATOM 1644 N N . VAL A 1 201 ? 1.457 -4.835 -17.275 1.00 94.62 201 VAL A N 1
ATOM 1645 C CA . VAL A 1 201 ? 0.956 -3.849 -16.297 1.00 94.62 201 VAL A CA 1
ATOM 1646 C C . VAL A 1 201 ? -0.550 -3.604 -16.391 1.00 94.62 201 VAL A C 1
ATOM 1648 O O . VAL A 1 201 ? -1.145 -3.065 -15.457 1.00 94.62 201 VAL A O 1
ATOM 1651 N N . SER A 1 202 ? -1.188 -3.965 -17.509 1.00 93.62 2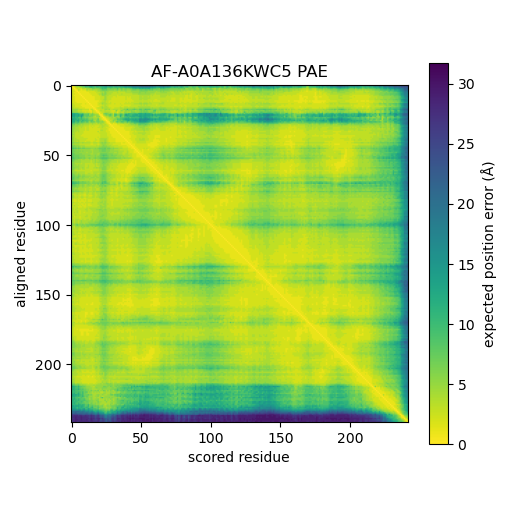02 SER A N 1
ATOM 1652 C CA . SER A 1 202 ? -2.601 -3.672 -17.776 1.00 93.62 202 SER A CA 1
ATOM 1653 C C . SER A 1 202 ? -3.537 -4.168 -16.660 1.00 93.62 202 SER A C 1
ATOM 1655 O O . SER A 1 202 ? -3.463 -5.307 -16.197 1.00 93.62 202 SER A O 1
ATOM 1657 N N . LEU A 1 203 ? -4.450 -3.298 -16.227 1.00 93.69 203 LEU A N 1
ATOM 1658 C CA . LEU A 1 203 ? -5.403 -3.552 -15.146 1.00 93.69 203 LEU A CA 1
ATOM 1659 C C . LEU A 1 203 ? -6.782 -3.102 -15.614 1.00 93.69 203 LEU A C 1
ATOM 1661 O O . LEU A 1 203 ? -6.917 -2.052 -16.248 1.00 93.69 203 LEU A O 1
ATOM 1665 N N . ARG A 1 204 ? -7.801 -3.891 -15.279 1.00 91.69 204 ARG A N 1
ATOM 1666 C CA . ARG A 1 204 ? -9.199 -3.506 -15.488 1.00 91.69 204 ARG A CA 1
ATOM 1667 C C . ARG A 1 204 ? -9.562 -2.358 -14.545 1.00 91.69 204 ARG A C 1
ATOM 1669 O O . ARG A 1 204 ? -8.902 -2.143 -13.534 1.00 91.69 204 ARG A O 1
ATOM 1676 N N . GLN A 1 205 ? -10.626 -1.624 -14.864 1.00 92.19 205 GLN A N 1
ATOM 1677 C CA . GLN A 1 205 ? -11.132 -0.633 -13.918 1.00 92.19 205 GLN A CA 1
ATOM 1678 C C . GLN A 1 205 ? -11.566 -1.317 -12.610 1.00 92.19 205 GLN A C 1
ATOM 1680 O O . GLN A 1 205 ? -12.214 -2.373 -12.679 1.00 92.19 205 GLN A O 1
ATOM 1685 N N . PRO A 1 206 ? -11.250 -0.718 -11.445 1.00 95.56 206 PRO A N 1
ATOM 1686 C CA . PRO A 1 206 ? -11.720 -1.216 -10.163 1.00 95.56 206 PRO A CA 1
ATOM 1687 C C . PRO A 1 206 ? -13.248 -1.282 -10.093 1.00 95.56 206 PRO A C 1
ATOM 1689 O O . PRO A 1 206 ? -13.955 -0.550 -10.796 1.00 95.56 206 PRO A O 1
ATOM 1692 N N . LEU A 1 207 ? -13.767 -2.152 -9.230 1.00 96.19 207 LEU A N 1
ATOM 1693 C CA . LEU A 1 207 ? -15.204 -2.226 -8.956 1.00 96.19 207 LEU A CA 1
ATOM 1694 C C . LEU A 1 207 ? -15.666 -1.113 -8.003 1.00 96.19 207 LEU A C 1
ATOM 1696 O O . LEU A 1 207 ? -14.866 -0.394 -7.403 1.00 96.19 207 LEU A O 1
ATOM 1700 N N . TRP A 1 208 ? -16.985 -0.945 -7.885 1.00 93.62 208 TRP A N 1
ATOM 1701 C CA . TRP A 1 208 ? -17.567 -0.145 -6.806 1.00 93.62 208 TRP A CA 1
ATOM 1702 C C . TRP A 1 208 ? -17.264 -0.815 -5.448 1.00 93.62 208 TRP A C 1
ATOM 1704 O O . TRP A 1 208 ? -17.288 -2.045 -5.388 1.00 93.62 208 TRP A O 1
ATOM 1714 N N . PRO A 1 209 ? -16.964 -0.054 -4.375 1.00 94.06 209 PRO A N 1
ATOM 1715 C CA . PRO A 1 209 ? -16.951 1.412 -4.284 1.00 94.06 209 PRO A CA 1
ATOM 1716 C C . PRO A 1 209 ? -15.628 2.074 -4.706 1.00 94.06 209 PRO A C 1
ATOM 1718 O O . PRO A 1 209 ? -15.598 3.287 -4.916 1.00 94.06 209 PRO A O 1
ATOM 1721 N N . ILE A 1 210 ? -14.556 1.303 -4.899 1.00 94.38 210 ILE A N 1
ATOM 1722 C CA . ILE A 1 210 ? -13.192 1.799 -5.172 1.00 94.38 210 ILE A CA 1
ATOM 1723 C C . ILE A 1 210 ? -13.138 2.720 -6.389 1.00 94.38 210 ILE A C 1
ATOM 1725 O O . ILE A 1 210 ? -12.553 3.795 -6.326 1.00 94.38 210 ILE A O 1
ATOM 1729 N N . ARG A 1 211 ? -13.850 2.385 -7.469 1.00 93.56 211 ARG A N 1
ATOM 1730 C CA . ARG A 1 211 ? -13.950 3.253 -8.657 1.00 93.56 211 ARG A CA 1
ATOM 1731 C C . ARG A 1 211 ? -14.457 4.664 -8.346 1.00 93.56 211 ARG A C 1
ATOM 1733 O O . ARG A 1 211 ? -14.066 5.619 -9.011 1.00 93.56 211 ARG A O 1
ATOM 1740 N N . VAL A 1 212 ? -15.391 4.792 -7.405 1.00 91.62 212 VAL A N 1
ATOM 1741 C CA . VAL A 1 212 ? -15.964 6.089 -7.018 1.00 91.62 212 VAL A CA 1
ATOM 1742 C C . VAL A 1 212 ? -14.982 6.832 -6.124 1.00 91.62 212 VAL A C 1
ATOM 1744 O O . VAL A 1 212 ? -14.698 8.000 -6.376 1.00 91.62 212 VAL A O 1
ATOM 1747 N N . LEU A 1 213 ? -14.413 6.138 -5.139 1.00 90.94 213 LEU A N 1
ATOM 1748 C CA . LEU A 1 213 ? -13.410 6.705 -4.242 1.00 90.94 213 LEU A CA 1
ATOM 1749 C C . LEU A 1 213 ? -12.178 7.203 -5.007 1.00 90.94 213 LEU A C 1
ATOM 1751 O O . LEU A 1 213 ? -11.725 8.310 -4.743 1.00 90.94 213 LEU A O 1
ATOM 1755 N N . ASP A 1 214 ? -11.710 6.482 -6.027 1.00 90.06 214 ASP A N 1
ATOM 1756 C CA . ASP A 1 214 ? -10.597 6.916 -6.884 1.00 90.06 214 ASP A CA 1
ATOM 1757 C C . ASP A 1 214 ? -10.906 8.222 -7.635 1.00 90.06 214 ASP A C 1
ATOM 1759 O O . ASP A 1 214 ? -10.046 9.094 -7.756 1.00 90.06 214 ASP A O 1
ATOM 1763 N N . LYS A 1 215 ? -12.150 8.401 -8.106 1.00 88.00 215 LYS A N 1
ATOM 1764 C CA . LYS A 1 215 ? -12.579 9.636 -8.788 1.00 88.00 215 LYS A CA 1
ATOM 1765 C C . LYS A 1 215 ? -12.617 10.837 -7.844 1.00 88.00 215 LYS A C 1
ATOM 1767 O O . LYS A 1 215 ? -12.333 11.959 -8.263 1.00 88.00 215 LYS A O 1
ATOM 1772 N N . VAL A 1 216 ? -13.000 10.620 -6.587 1.00 86.88 216 VAL A N 1
ATOM 1773 C CA . VAL A 1 216 ? -13.132 11.690 -5.584 1.00 86.88 216 VAL A CA 1
ATOM 1774 C C . VAL A 1 216 ? -11.815 11.915 -4.826 1.00 86.88 216 VAL A C 1
ATOM 1776 O O . VAL A 1 216 ? -11.569 13.023 -4.350 1.00 86.88 216 VAL A O 1
ATOM 1779 N N . GLY A 1 217 ? -10.924 10.922 -4.790 1.00 80.31 217 GLY A N 1
ATOM 1780 C CA . GLY A 1 217 ? -9.669 10.924 -4.035 1.00 80.31 217 GLY A CA 1
ATOM 1781 C C . GLY A 1 217 ? -8.770 12.116 -4.346 1.00 80.31 217 GLY A C 1
ATOM 1782 O O . GLY A 1 217 ? -8.279 12.763 -3.427 1.00 80.31 217 GLY A O 1
ATOM 1783 N N . ALA A 1 218 ? -8.656 12.512 -5.617 1.00 76.69 218 ALA A N 1
ATOM 1784 C CA . ALA A 1 218 ? -7.888 13.699 -6.002 1.00 76.69 218 ALA A CA 1
ATOM 1785 C C . ALA A 1 218 ? -8.434 15.003 -5.382 1.00 76.69 218 ALA A C 1
ATOM 1787 O O . ALA A 1 218 ? -7.666 15.911 -5.055 1.00 76.69 218 ALA A O 1
ATOM 1788 N N . ARG A 1 219 ? -9.759 15.114 -5.204 1.00 82.38 219 ARG A N 1
ATOM 1789 C CA . ARG A 1 219 ? -10.383 16.262 -4.525 1.00 82.38 219 ARG A CA 1
ATOM 1790 C C . ARG A 1 219 ? -10.139 16.198 -3.019 1.00 82.38 219 ARG A C 1
ATOM 1792 O O . ARG A 1 219 ? -9.792 17.220 -2.433 1.00 82.38 219 ARG A O 1
ATOM 1799 N N . LEU A 1 220 ? -10.269 15.011 -2.422 1.00 80.56 220 LEU A N 1
ATOM 1800 C CA . LEU A 1 220 ? -10.018 14.796 -0.992 1.00 80.56 220 LEU A CA 1
ATOM 1801 C C . LEU A 1 220 ? -8.564 15.094 -0.622 1.00 80.56 220 LEU A C 1
ATOM 1803 O O . LEU A 1 220 ? -8.327 15.811 0.344 1.00 80.56 220 LEU A O 1
ATOM 1807 N N . TYR A 1 221 ? -7.603 14.645 -1.433 1.00 78.94 221 TYR A N 1
ATOM 1808 C CA . TYR A 1 221 ? -6.186 14.962 -1.253 1.00 78.94 221 TYR A CA 1
ATOM 1809 C C . TYR A 1 221 ? -5.949 16.474 -1.228 1.00 78.94 221 TYR A C 1
ATOM 1811 O O . TYR A 1 221 ? -5.385 17.005 -0.271 1.00 78.94 221 TYR A O 1
ATOM 1819 N N . LYS A 1 222 ? -6.442 17.196 -2.246 1.00 80.62 222 LYS A N 1
ATOM 1820 C CA . LYS A 1 222 ? -6.315 18.661 -2.313 1.00 80.62 222 LYS A CA 1
ATOM 1821 C C . LYS A 1 222 ? -6.962 19.346 -1.106 1.00 80.62 222 LYS A C 1
ATOM 1823 O O . LYS A 1 222 ? -6.393 20.298 -0.578 1.00 80.62 222 LYS A O 1
ATOM 1828 N N . GLY A 1 223 ? -8.128 18.870 -0.666 1.00 81.81 223 GLY A N 1
ATOM 1829 C CA . GLY A 1 223 ? -8.801 19.364 0.538 1.00 81.81 223 GLY A CA 1
ATOM 1830 C C . GLY A 1 223 ? -7.965 19.145 1.800 1.00 81.81 223 GLY A C 1
ATOM 1831 O O . GLY A 1 223 ? -7.732 20.091 2.549 1.00 81.81 223 GLY A O 1
ATOM 1832 N N . SER A 1 224 ? -7.437 17.935 1.988 1.00 80.38 224 SER A N 1
ATOM 1833 C CA . SER A 1 224 ? -6.569 17.584 3.116 1.00 80.38 224 SER A CA 1
ATOM 1834 C C . SER A 1 224 ? -5.322 18.469 3.190 1.00 80.38 224 SER A C 1
ATOM 1836 O O . SER A 1 224 ? -5.018 18.996 4.260 1.00 80.38 224 SER A O 1
ATOM 1838 N N . ARG A 1 225 ? -4.633 18.697 2.060 1.00 82.44 225 ARG A N 1
ATOM 1839 C CA . ARG A 1 225 ? -3.442 19.566 2.021 1.00 82.44 225 ARG A CA 1
ATOM 1840 C C . ARG A 1 225 ? -3.768 21.002 2.436 1.00 82.44 225 ARG A C 1
ATOM 1842 O O . ARG A 1 225 ? -3.044 21.575 3.240 1.00 82.44 225 ARG A O 1
ATOM 1849 N N . LYS A 1 226 ? -4.893 21.554 1.963 1.00 83.75 226 LYS A N 1
ATOM 1850 C CA . LYS A 1 226 ? -5.345 22.901 2.354 1.00 83.75 226 LYS A CA 1
ATOM 1851 C C . LYS A 1 226 ? -5.598 23.021 3.856 1.00 83.75 226 LYS A C 1
ATOM 1853 O O . LYS A 1 226 ? -5.254 24.041 4.443 1.00 83.75 226 LYS A O 1
ATOM 1858 N N . VAL A 1 227 ? -6.198 21.999 4.467 1.00 82.69 227 VAL A N 1
ATOM 1859 C CA . VAL A 1 227 ? -6.456 21.976 5.913 1.00 82.69 227 VAL A CA 1
ATOM 1860 C C . VAL A 1 227 ? -5.143 21.902 6.696 1.00 82.69 227 VAL A C 1
ATOM 1862 O O . VAL A 1 227 ? -4.957 22.681 7.628 1.00 82.69 227 VAL A O 1
ATOM 1865 N N . GLU A 1 228 ? -4.202 21.039 6.297 1.00 81.12 228 GLU A N 1
ATOM 1866 C CA . GLU A 1 228 ? -2.874 20.990 6.931 1.00 81.12 228 GLU A CA 1
ATOM 1867 C C . GLU A 1 228 ? -2.121 22.321 6.801 1.00 81.12 228 GLU A C 1
ATOM 1869 O O . GLU A 1 228 ? -1.544 22.796 7.779 1.00 81.12 228 GLU A O 1
ATOM 1874 N N . ASP A 1 229 ? -2.158 22.955 5.627 1.00 82.62 229 ASP A N 1
ATOM 1875 C CA . ASP A 1 229 ? -1.525 24.257 5.406 1.00 82.62 229 ASP A CA 1
ATOM 1876 C C . ASP A 1 229 ? -2.172 25.358 6.249 1.00 82.62 229 ASP A C 1
ATOM 1878 O O . ASP A 1 229 ? -1.466 26.213 6.787 1.00 82.62 229 ASP A O 1
ATOM 1882 N N . PHE A 1 230 ? -3.500 25.335 6.394 1.00 84.75 230 PHE A N 1
ATOM 1883 C CA . PHE A 1 230 ? -4.218 26.250 7.276 1.00 84.75 230 PHE A CA 1
ATOM 1884 C C . PHE A 1 230 ? -3.735 26.100 8.718 1.00 84.75 230 PHE A C 1
ATOM 1886 O O . PHE A 1 230 ? -3.281 27.084 9.296 1.00 84.75 230 PHE A O 1
ATOM 1893 N N . PHE A 1 231 ? -3.744 24.880 9.266 1.00 80.19 231 PHE A N 1
ATOM 1894 C CA . PHE A 1 231 ? -3.281 24.625 10.633 1.00 80.19 231 PHE A CA 1
ATOM 1895 C C . PHE A 1 231 ? -1.802 24.953 10.825 1.00 80.19 231 PHE A C 1
ATOM 1897 O O . PHE A 1 231 ? -1.433 25.549 11.834 1.00 80.19 231 PHE A O 1
ATOM 1904 N N . ARG A 1 232 ? -0.941 24.642 9.850 1.00 79.56 232 ARG A N 1
ATOM 1905 C CA . ARG A 1 232 ? 0.470 25.044 9.894 1.00 79.56 232 ARG A CA 1
ATOM 1906 C C . ARG A 1 232 ? 0.602 26.567 9.968 1.00 79.56 232 ARG A C 1
ATOM 1908 O O . ARG A 1 232 ? 1.406 27.067 10.743 1.00 79.56 232 ARG A O 1
ATOM 1915 N N . ARG A 1 233 ? -0.185 27.320 9.200 1.00 81.19 233 ARG A N 1
ATOM 1916 C CA . ARG A 1 233 ? -0.131 28.791 9.210 1.00 81.19 233 ARG A CA 1
ATOM 1917 C C . ARG A 1 233 ? -0.732 29.409 10.472 1.00 81.19 233 ARG A C 1
ATOM 1919 O O . ARG A 1 233 ? -0.242 30.447 10.904 1.00 81.19 233 ARG A O 1
ATOM 1926 N N . THR A 1 234 ? -1.775 28.814 11.046 1.00 78.69 234 THR A N 1
ATOM 1927 C CA . THR A 1 234 ? -2.471 29.365 12.220 1.00 78.69 234 THR A CA 1
ATOM 1928 C C . THR A 1 234 ? -1.837 28.948 13.542 1.00 78.69 234 THR A C 1
ATOM 1930 O O . THR A 1 234 ? -1.716 29.787 14.429 1.00 78.69 234 THR A O 1
ATOM 1933 N N . LEU A 1 235 ? -1.380 27.699 13.669 1.00 70.69 235 LEU A N 1
ATOM 1934 C CA . LEU A 1 235 ? -0.825 27.152 14.914 1.00 70.69 235 LEU A CA 1
ATOM 1935 C C . LEU A 1 235 ? 0.706 27.238 14.998 1.00 70.69 235 LEU A C 1
ATOM 1937 O O . LEU A 1 235 ? 1.240 27.340 16.097 1.00 70.69 235 LEU A O 1
ATOM 1941 N N . LEU A 1 236 ? 1.428 27.210 13.866 1.00 63.25 236 LEU A N 1
ATOM 1942 C CA . LEU A 1 236 ? 2.903 27.274 13.843 1.00 63.25 236 LEU A CA 1
ATOM 1943 C C . LEU A 1 236 ? 3.446 28.660 13.466 1.00 63.25 236 LEU A C 1
ATOM 1945 O O . LEU A 1 236 ? 4.626 28.784 13.128 1.00 63.25 236 LEU A O 1
ATOM 1949 N N . ARG A 1 237 ? 2.630 29.721 13.571 1.00 54.94 237 ARG A N 1
ATOM 1950 C CA . ARG A 1 237 ? 3.138 31.099 13.661 1.00 54.94 237 ARG A CA 1
ATOM 1951 C C . ARG A 1 237 ? 3.992 31.209 14.929 1.00 54.94 237 ARG A C 1
ATOM 1953 O O . ARG A 1 237 ? 3.507 31.574 15.994 1.00 54.94 237 ARG A O 1
ATOM 1960 N N . ARG A 1 238 ? 5.281 30.879 14.827 1.00 55.72 238 ARG A N 1
ATOM 1961 C CA . ARG A 1 238 ? 6.267 31.352 15.800 1.00 55.72 238 ARG A CA 1
ATOM 1962 C C . ARG A 1 238 ? 6.270 32.885 15.730 1.00 55.72 238 ARG A C 1
ATOM 1964 O O . ARG A 1 238 ? 6.317 33.409 14.614 1.00 55.72 238 ARG A O 1
ATOM 1971 N N . PRO A 1 239 ? 6.228 33.603 16.865 1.00 50.91 239 PRO A N 1
ATOM 1972 C CA . PRO A 1 239 ? 6.516 35.027 16.853 1.00 50.91 239 PRO A CA 1
ATOM 1973 C C . PRO A 1 239 ? 7.920 35.204 16.275 1.00 50.91 239 PRO A C 1
ATOM 1975 O O . PRO A 1 239 ? 8.838 34.452 16.622 1.00 50.91 239 PRO A O 1
ATOM 1978 N N . ALA A 1 240 ? 8.063 36.148 15.344 1.00 50.31 240 ALA A N 1
ATOM 1979 C CA . ALA A 1 240 ? 9.368 36.610 14.906 1.00 50.31 240 ALA A CA 1
ATOM 1980 C C . ALA A 1 240 ? 10.162 36.960 16.170 1.00 50.31 240 ALA A C 1
ATOM 1982 O O . ALA A 1 240 ? 9.705 37.763 16.984 1.00 50.31 240 ALA A O 1
ATOM 1983 N N . ARG A 1 241 ? 11.285 36.271 16.391 1.00 46.69 241 ARG A N 1
ATOM 1984 C CA . ARG A 1 241 ? 12.230 36.669 17.432 1.00 46.69 241 ARG A CA 1
ATOM 1985 C C . ARG A 1 241 ? 12.724 38.064 17.047 1.00 46.69 241 ARG A C 1
ATOM 1987 O O . ARG A 1 241 ? 13.144 38.238 15.904 1.00 46.69 241 ARG A O 1
ATOM 1994 N N . GLY A 1 242 ? 12.544 39.015 17.964 1.00 43.28 242 GLY A N 1
ATOM 1995 C CA . GLY A 1 242 ? 13.146 40.345 17.894 1.00 43.28 242 GLY A CA 1
ATOM 1996 C C . GLY A 1 242 ? 14.659 40.297 18.013 1.00 43.28 242 GLY A C 1
ATOM 1997 O O . GLY A 1 242 ? 15.194 39.209 18.338 1.00 43.28 242 GLY A O 1
#

Radius of gyration: 19.94 Å; Cα contacts (8 Å, |Δi|>4): 333; chains: 1; bounding box: 44×67×58 Å

Mean predicted aligned error: 5.65 Å

Solvent-accessible surface area (backbone atoms only — not comparable to full-atom values): 13001 Å² total; per-residue (Å²): 119,76,71,38,53,65,49,25,50,46,45,34,50,39,41,55,38,34,36,70,38,25,43,48,67,80,36,60,65,57,17,50,34,45,51,47,27,48,64,53,25,28,35,45,56,97,55,40,84,91,49,37,80,49,71,36,63,21,51,41,44,47,46,57,86,51,74,79,44,53,77,29,69,57,80,62,82,67,50,61,58,54,50,50,54,49,46,40,63,75,45,24,50,59,49,28,71,77,37,71,89,51,68,38,58,63,53,44,54,52,50,52,51,52,52,51,54,46,33,52,54,49,51,54,59,66,26,48,39,52,84,85,54,45,46,66,42,42,70,32,92,84,50,10,69,55,40,46,55,58,47,42,31,55,56,41,14,48,54,38,76,84,24,35,49,45,77,39,29,49,89,71,37,49,58,65,24,59,74,33,43,26,56,59,72,49,84,50,69,78,42,59,75,27,62,41,29,22,70,36,72,63,72,65,80,46,35,85,66,56,46,57,49,62,70,47,39,67,57,38,21,55,50,15,51,51,52,41,51,48,48,48,60,70,73,62,61,67,77,79,80,128

Secondary structure (DSSP, 8-state):
-TTHHHHHHHHHHIIIIIITT--STT-HHHHHHHHHHHHHT-EE----TTSTT--EEPEE--S--SHHHHTTTS--TTHHHHHHHHHIIIIIHHHHHH-TTS-HHHHHHHHHHHHHHHHHHHHHHHTS-IIIIIHHHHT-TTTHHHHHHHHHHHHHHHH-TTS---SSTBTTB-HHHHHTT-----SS---TT-EE-HHHH--PPPPTTHHHHHHHHHHHHHHHHHHHHHHHHHH--PPPP-

Sequence (242 aa):
MALGIPLSLFEYLYHRYLLHSAVLPFLGSMHRAHSHHHGLTKVKAPVTPKTPDKLVTVESDYPIEYEHQAESMMFPTYSISIFFALFLLVLALPLKLLFPGAPVITAMLITVTLSYSLYEAWHAVMHLPMDRFWSKLLNHRRIGRVAKHVYSFHLMHHWRPTCNLAVVGFWGLAIWDHLFRTHRRPRRLPVDGAEVSYTDVSLRQPLWPIRVLDKVGARLYKGSRKVEDFFRRTLLRRPARG

pLDDT: mean 89.76, std 9.16, range [43.28, 97.94]